Protein AF-A0A9W8GX46-F1 (afdb_monomer_lite)

Sequence (300 aa):
MADSKKPDYIKLVEPYIQRAQETSAVDPVVSYFCKYYAARLAITSSNSTDGDTYLVQLLDQLEAEKRSIVDNESMRDDTTAAAHVTNFALRVFAKADTEDREGRASKVTAKTFMIASQFFQVLASFGEIPSDVAEKIKYAKWRAMEILKAAREGRSPQAPASVSPQASVSPSSDALAWPSPPPPFSGASSVAPVAYPDPRSMSPPPPPNPAPFIPPVSSPVFTPPVSSPAFIPVPAASLPPMVATPPGAPIDPDQMLDPAVTKKAQKLARWAISALEYDDVSNAIDNLREAIQVLLPYKK

Radius of gyration: 30.83 Å; chains: 1; bounding box: 73×68×97 Å

pLDDT: mean 76.46, std 21.94, range [31.27, 98.25]

Foldseek 3Di:
DDPPPPFPCCLVLVLLQVVLVVCCVPPLLLSLLSLVLSLVSCVVRDPDPDDPVVSVVSVVVSVVSCVVCVPPPCNPDLVSVLVVLLVVLVVLLVVLLVCLQVLNQALVSLVSLQSSLSSQVSSCVSPDRDPVSVVSNVCSNVVSVQCVVCVVVVHRRDRDPPDPDDDPDDDDDPPPDDDGDDDDDDDDDDDDDDDDDDDDDDDDDDDDDDDDDDDDDDDDDDDDDDDDPDDDPDPPDDDDDPPDDDPDDDDDPPQDPPVVLVVQLVVLCVQLVVCVVVVNNVSNVVSNVVSCVSCVVVDD

Secondary structure (DSSP, 8-state):
-------TTHHHHHHHHHHHHHHTTT-HHHHHHHHHHHHHHHHHH----S--HHHHHHHHHHHHHHHHHTTSGGGSSHHHHHHHHHHHHHHHHHHHHHHHHTT---HHHHHHHHHHHHHHHHGGGGSSPPHHHHHHHHHHHHHHHHHHHHHHTTPPPPPPP---S----PPPS----PPPPPPP------PPP---------PPPPPPPPPP-PPPPPPPP------PPP--------PPP-----S--PPPGGG---HHHHHHHHHHHHHHHHHHHTT-HHHHHHHHHHHHHHHGGG--

Structure (mmCIF, N/CA/C/O backbone):
data_AF-A0A9W8GX46-F1
#
_entry.id   AF-A0A9W8GX46-F1
#
loop_
_atom_site.group_PDB
_atom_site.id
_atom_site.type_symbol
_atom_site.label_atom_id
_atom_site.label_alt_id
_atom_site.label_comp_id
_atom_site.label_asym_id
_atom_site.label_entity_id
_atom_site.label_seq_id
_atom_site.pdbx_PDB_ins_code
_atom_site.Cartn_x
_atom_site.Cartn_y
_atom_site.Cartn_z
_atom_site.occupancy
_atom_site.B_iso_or_equiv
_atom_site.auth_seq_id
_atom_site.auth_comp_id
_atom_site.auth_asym_id
_atom_site.auth_atom_id
_atom_site.pdbx_PDB_model_num
ATOM 1 N N . MET A 1 1 ? 39.035 -0.566 9.002 1.00 35.16 1 MET A N 1
ATOM 2 C CA . MET A 1 1 ? 37.700 -1.155 8.775 1.00 35.16 1 MET A CA 1
ATOM 3 C C . MET A 1 1 ? 36.713 -0.023 8.955 1.00 35.16 1 MET A C 1
ATOM 5 O O . MET A 1 1 ? 36.613 0.490 10.058 1.00 35.16 1 MET A O 1
ATOM 9 N N . ALA A 1 2 ? 36.161 0.486 7.854 1.00 40.28 2 ALA A N 1
ATOM 10 C CA . ALA A 1 2 ? 35.268 1.635 7.889 1.00 40.28 2 ALA A CA 1
ATOM 11 C C . ALA A 1 2 ? 33.945 1.208 8.530 1.00 40.28 2 ALA A C 1
ATOM 13 O O . ALA A 1 2 ? 33.284 0.294 8.038 1.00 40.28 2 ALA A O 1
ATOM 14 N N . ASP A 1 3 ? 33.602 1.850 9.641 1.00 41.38 3 ASP A N 1
ATOM 15 C CA . ASP A 1 3 ? 32.271 1.821 10.230 1.00 41.38 3 ASP A CA 1
ATOM 16 C C . ASP A 1 3 ? 31.283 2.241 9.130 1.00 41.38 3 ASP A C 1
ATOM 18 O O . ASP A 1 3 ? 31.253 3.404 8.719 1.00 41.38 3 ASP A O 1
ATOM 22 N N . SER A 1 4 ? 30.548 1.279 8.561 1.00 54.34 4 SER A N 1
ATOM 23 C CA . SER A 1 4 ? 29.484 1.553 7.593 1.00 54.34 4 SER A CA 1
ATOM 24 C C . SER A 1 4 ? 28.378 2.297 8.322 1.00 54.34 4 SER A C 1
ATOM 26 O O . SER A 1 4 ? 27.443 1.694 8.855 1.00 54.34 4 SER A O 1
ATOM 28 N N . LYS A 1 5 ? 28.504 3.625 8.376 1.00 57.81 5 LYS A N 1
ATOM 29 C CA . LYS A 1 5 ? 27.438 4.519 8.809 1.00 57.81 5 LYS A CA 1
ATOM 30 C C . LYS A 1 5 ? 26.232 4.210 7.928 1.00 57.81 5 LYS A C 1
ATOM 32 O O . LYS A 1 5 ? 26.240 4.513 6.739 1.00 57.81 5 LYS A O 1
ATOM 37 N N . LYS A 1 6 ? 25.231 3.543 8.508 1.00 63.12 6 LYS A N 1
ATOM 38 C CA . LYS A 1 6 ? 23.978 3.218 7.824 1.00 63.12 6 LYS A CA 1
ATOM 39 C C . LYS A 1 6 ? 23.420 4.504 7.201 1.00 63.12 6 LYS A C 1
ATOM 41 O O . LYS A 1 6 ? 23.260 5.471 7.949 1.00 63.12 6 LYS A O 1
ATOM 46 N N . PRO A 1 7 ? 23.152 4.530 5.885 1.00 72.38 7 PRO A N 1
ATOM 47 C CA . PRO A 1 7 ? 22.608 5.704 5.222 1.00 72.38 7 PRO A CA 1
ATOM 48 C C . PRO A 1 7 ? 21.365 6.250 5.933 1.00 72.38 7 PRO A C 1
ATOM 50 O O . PRO A 1 7 ? 20.482 5.489 6.336 1.00 72.38 7 PRO A O 1
ATOM 53 N N . ASP A 1 8 ? 21.275 7.574 6.070 1.00 77.06 8 ASP A N 1
ATOM 54 C CA . ASP A 1 8 ? 20.208 8.230 6.840 1.00 77.06 8 ASP A CA 1
ATOM 55 C C . ASP A 1 8 ? 18.804 7.965 6.250 1.00 77.06 8 ASP A C 1
ATOM 57 O O . ASP A 1 8 ? 17.814 7.934 6.987 1.00 77.06 8 ASP A O 1
ATOM 61 N N . TYR A 1 9 ? 18.711 7.674 4.944 1.00 84.50 9 TYR A N 1
ATOM 62 C CA . TYR A 1 9 ? 17.456 7.330 4.267 1.00 84.50 9 TYR A CA 1
ATOM 63 C C . TYR A 1 9 ? 16.919 5.934 4.630 1.00 84.50 9 TYR A C 1
ATOM 65 O O . TYR A 1 9 ? 15.760 5.644 4.334 1.00 84.50 9 TYR A O 1
ATOM 73 N N . ILE A 1 10 ? 17.706 5.058 5.274 1.00 86.12 10 ILE A N 1
ATOM 74 C CA . ILE A 1 10 ? 17.270 3.683 5.583 1.00 86.12 10 ILE A CA 1
ATOM 75 C C . ILE A 1 10 ? 15.972 3.689 6.395 1.00 86.12 10 ILE A C 1
ATOM 77 O O . ILE A 1 10 ? 15.047 2.945 6.083 1.00 86.12 10 ILE A O 1
ATOM 81 N N . LYS A 1 11 ? 15.852 4.594 7.372 1.00 88.31 11 LYS A N 1
ATOM 82 C CA . LYS A 1 11 ? 14.641 4.724 8.201 1.00 88.31 11 LYS A CA 1
ATOM 83 C C . LYS A 1 11 ? 13.404 5.140 7.397 1.00 88.31 11 LYS A C 1
ATOM 85 O O . LYS A 1 11 ? 12.287 4.828 7.797 1.00 88.31 11 LYS A O 1
ATOM 90 N N . LEU A 1 12 ? 13.596 5.858 6.287 1.00 90.19 12 LEU A N 1
ATOM 91 C CA . LEU A 1 12 ? 12.513 6.294 5.404 1.00 90.19 12 LEU A CA 1
ATOM 92 C C . LEU A 1 12 ? 11.976 5.130 4.562 1.00 90.19 12 LEU A C 1
ATOM 94 O O . LEU A 1 12 ? 10.775 5.056 4.305 1.00 90.19 12 LEU A O 1
ATOM 98 N N . VAL A 1 13 ? 12.861 4.227 4.137 1.00 92.38 13 VAL A N 1
ATOM 99 C CA . VAL A 1 13 ? 12.524 3.136 3.212 1.00 92.38 13 VAL A CA 1
ATOM 100 C C . VAL A 1 13 ? 12.160 1.831 3.919 1.00 92.38 13 VAL A C 1
ATOM 102 O O . VAL A 1 13 ? 11.406 1.029 3.371 1.00 92.38 13 VAL A O 1
ATOM 105 N N . GLU A 1 14 ? 12.631 1.640 5.154 1.00 92.44 14 GLU A N 1
ATOM 106 C CA . GLU A 1 14 ? 12.414 0.445 5.977 1.00 92.44 14 GLU A CA 1
ATOM 107 C C . GLU A 1 14 ? 10.944 -0.011 6.059 1.00 92.44 14 GLU A C 1
ATOM 109 O O . GLU A 1 14 ? 10.705 -1.207 5.863 1.00 92.44 14 GLU A O 1
ATOM 114 N N . PRO A 1 15 ? 9.936 0.874 6.235 1.00 94.50 15 PRO A N 1
ATOM 115 C CA . PRO A 1 15 ? 8.538 0.445 6.250 1.00 94.50 15 PRO A CA 1
ATOM 116 C C . PRO A 1 15 ? 8.125 -0.281 4.963 1.00 94.50 15 PRO A C 1
ATOM 118 O O . PRO A 1 15 ? 7.473 -1.324 5.029 1.00 94.50 15 PRO A O 1
ATOM 121 N N . TYR A 1 16 ? 8.556 0.221 3.802 1.00 96.62 16 TYR A N 1
ATOM 122 C CA . TYR A 1 16 ? 8.229 -0.337 2.486 1.00 96.62 16 TYR A CA 1
ATOM 123 C C . TYR A 1 16 ? 9.015 -1.614 2.187 1.00 96.62 16 TYR A C 1
ATOM 125 O O . TYR A 1 16 ? 8.459 -2.554 1.622 1.00 96.62 16 TYR A O 1
ATOM 133 N N . ILE A 1 17 ? 10.274 -1.695 2.629 1.00 96.31 17 ILE A N 1
ATOM 134 C CA . ILE A 1 17 ? 11.060 -2.934 2.551 1.00 96.31 17 ILE A CA 1
ATOM 135 C C . ILE A 1 17 ? 10.401 -4.036 3.386 1.00 96.31 17 ILE A C 1
ATOM 137 O O . ILE A 1 17 ? 10.261 -5.166 2.916 1.00 96.31 17 ILE A O 1
ATOM 141 N N . GLN A 1 18 ? 9.918 -3.704 4.585 1.00 95.88 18 GLN A N 1
ATOM 142 C CA . GLN A 1 18 ? 9.166 -4.648 5.406 1.00 95.88 18 GLN A CA 1
ATOM 143 C C . GLN A 1 18 ? 7.861 -5.081 4.715 1.00 95.88 18 GLN A C 1
ATOM 145 O O . GLN A 1 18 ? 7.546 -6.271 4.699 1.00 95.88 18 GLN A O 1
ATOM 150 N N . ARG A 1 19 ? 7.113 -4.149 4.098 1.00 96.81 19 ARG A N 1
ATOM 151 C CA . ARG A 1 19 ? 5.901 -4.497 3.328 1.00 96.81 19 ARG A CA 1
ATOM 152 C C . ARG A 1 19 ? 6.214 -5.456 2.177 1.00 96.81 19 ARG A C 1
ATOM 154 O O . ARG A 1 19 ? 5.452 -6.395 1.949 1.00 96.81 19 ARG A O 1
ATOM 161 N N . ALA A 1 20 ? 7.328 -5.247 1.478 1.00 96.81 20 ALA A N 1
ATOM 162 C CA . ALA A 1 20 ? 7.748 -6.126 0.395 1.00 96.81 20 ALA A CA 1
ATOM 163 C C . ALA A 1 20 ? 8.017 -7.552 0.891 1.00 96.81 20 ALA A C 1
ATOM 165 O O . ALA A 1 20 ? 7.499 -8.515 0.335 1.00 96.81 20 ALA A O 1
ATOM 166 N N . GLN A 1 21 ? 8.758 -7.697 1.992 1.00 96.19 21 GLN A N 1
ATOM 167 C CA . GLN A 1 21 ? 9.043 -9.010 2.581 1.00 96.19 21 GLN A CA 1
ATOM 168 C C . GLN A 1 21 ? 7.758 -9.753 2.969 1.00 96.19 21 GLN A C 1
ATOM 170 O O . GLN A 1 21 ? 7.605 -10.925 2.632 1.00 96.19 21 GLN A O 1
ATOM 175 N N . GLU A 1 22 ? 6.811 -9.061 3.605 1.00 94.75 22 GLU A N 1
ATOM 176 C CA . GLU A 1 22 ? 5.528 -9.642 4.022 1.00 94.75 22 GLU A CA 1
ATOM 177 C C . GLU A 1 22 ? 4.624 -10.045 2.845 1.00 94.75 22 GLU A C 1
ATOM 179 O O . GLU A 1 22 ? 3.798 -10.945 2.987 1.00 94.75 22 GLU A O 1
ATOM 184 N N . THR A 1 23 ? 4.772 -9.398 1.686 1.00 95.12 23 THR A N 1
ATOM 185 C CA . THR A 1 23 ? 3.955 -9.669 0.491 1.00 95.12 23 THR A CA 1
ATOM 186 C C . THR A 1 23 ? 4.634 -10.586 -0.518 1.00 95.12 23 THR A C 1
ATOM 188 O O . THR A 1 23 ? 3.935 -11.182 -1.325 1.00 95.12 23 THR A O 1
ATOM 191 N N . SER A 1 24 ? 5.950 -10.796 -0.431 1.00 94.00 24 SER A N 1
ATOM 192 C CA . SER A 1 24 ? 6.742 -11.575 -1.398 1.00 94.00 24 SER A CA 1
ATOM 193 C C . SER A 1 24 ? 6.194 -12.972 -1.716 1.00 94.00 24 SER A C 1
ATOM 195 O O . SER A 1 24 ? 6.237 -13.397 -2.867 1.00 94.00 24 SER A O 1
ATOM 197 N N . ALA A 1 25 ? 5.637 -13.670 -0.722 1.00 92.81 25 ALA A N 1
ATOM 198 C CA . ALA A 1 25 ? 5.068 -15.006 -0.897 1.00 92.81 25 ALA A CA 1
ATOM 199 C C . ALA A 1 25 ? 3.615 -15.007 -1.406 1.00 92.81 25 ALA A C 1
ATOM 201 O O . ALA A 1 25 ? 3.169 -15.999 -1.975 1.00 92.81 25 ALA A O 1
ATOM 202 N N . VAL A 1 26 ? 2.862 -13.929 -1.164 1.00 93.88 26 VAL A N 1
ATOM 203 C CA . VAL A 1 26 ? 1.414 -13.862 -1.444 1.00 93.88 26 VAL A CA 1
ATOM 204 C C . VAL A 1 26 ? 1.127 -13.088 -2.730 1.00 93.88 26 VAL A C 1
ATOM 206 O O . VAL A 1 26 ? 0.211 -13.435 -3.467 1.00 93.88 26 VAL A O 1
ATOM 209 N N . ASP A 1 27 ? 1.899 -12.036 -2.990 1.00 95.19 27 ASP A N 1
ATOM 210 C CA . ASP A 1 27 ? 1.771 -11.159 -4.148 1.00 95.19 27 ASP A CA 1
ATOM 211 C C . ASP A 1 27 ? 3.155 -10.594 -4.546 1.00 95.19 27 ASP A C 1
ATOM 213 O O . ASP A 1 27 ? 3.564 -9.521 -4.081 1.00 95.19 27 ASP A O 1
ATOM 217 N N . PRO A 1 28 ? 3.903 -11.320 -5.401 1.00 95.69 28 PRO A N 1
ATOM 218 C CA . PRO A 1 28 ? 5.228 -10.905 -5.863 1.00 95.69 28 PRO A CA 1
ATOM 219 C C . PRO A 1 28 ? 5.235 -9.554 -6.593 1.00 95.69 28 PRO A C 1
ATOM 221 O O . PRO A 1 28 ? 6.224 -8.827 -6.528 1.00 95.69 28 PRO A O 1
ATOM 224 N N . VAL A 1 29 ? 4.128 -9.188 -7.250 1.00 96.19 29 VAL A N 1
ATOM 225 C CA . VAL A 1 29 ? 3.991 -7.910 -7.965 1.00 96.19 29 VAL A CA 1
ATOM 226 C C . VAL A 1 29 ? 3.935 -6.755 -6.968 1.00 96.19 29 VAL A C 1
ATOM 228 O O . VAL A 1 29 ? 4.674 -5.779 -7.096 1.00 96.19 29 VAL A O 1
ATOM 231 N N . VAL A 1 30 ? 3.117 -6.878 -5.921 1.00 97.06 30 VAL A N 1
ATOM 232 C CA . VAL A 1 30 ? 3.059 -5.869 -4.850 1.00 97.06 30 VAL A CA 1
ATOM 233 C C . VAL A 1 30 ? 4.390 -5.780 -4.100 1.00 97.06 30 VAL A C 1
ATOM 235 O O . VAL A 1 30 ? 4.839 -4.670 -3.802 1.00 97.06 30 VAL A O 1
ATOM 238 N N . SER A 1 31 ? 5.052 -6.916 -3.850 1.00 97.19 31 SER A N 1
ATOM 239 C CA . SER A 1 31 ? 6.397 -6.945 -3.258 1.00 97.19 31 SER A CA 1
ATOM 240 C C . SER A 1 31 ? 7.394 -6.131 -4.080 1.00 97.19 31 SER A C 1
ATOM 242 O O . SER A 1 31 ? 8.066 -5.245 -3.539 1.00 97.19 31 SER A O 1
ATOM 244 N N . TYR A 1 32 ? 7.431 -6.372 -5.392 1.00 97.75 32 TYR A N 1
ATOM 245 C CA . TYR A 1 32 ? 8.287 -5.644 -6.320 1.00 97.75 32 TYR A CA 1
ATOM 246 C C . TYR A 1 32 ? 8.035 -4.133 -6.262 1.00 97.75 32 TYR A C 1
ATOM 248 O O . TYR A 1 32 ? 8.975 -3.360 -6.073 1.00 97.75 32 TYR A O 1
ATOM 256 N N . PHE A 1 33 ? 6.775 -3.688 -6.339 1.00 97.81 33 PHE A N 1
ATOM 257 C CA . PHE A 1 33 ? 6.467 -2.254 -6.309 1.00 97.81 33 PHE A CA 1
ATOM 258 C C . PHE A 1 33 ? 6.762 -1.594 -4.957 1.00 97.81 33 PHE A C 1
ATOM 260 O O . PHE A 1 33 ? 7.179 -0.435 -4.924 1.00 97.81 33 PHE A O 1
ATOM 267 N N . CYS A 1 34 ? 6.641 -2.323 -3.844 1.00 97.75 34 CYS A N 1
ATOM 268 C CA . CYS A 1 34 ? 7.080 -1.828 -2.537 1.00 97.75 34 CYS A CA 1
ATOM 269 C C . CYS A 1 34 ? 8.597 -1.578 -2.510 1.00 97.75 34 CYS A C 1
ATOM 271 O O . CYS A 1 34 ? 9.034 -0.514 -2.062 1.00 97.75 34 CYS A O 1
ATOM 273 N N . LYS A 1 35 ? 9.402 -2.517 -3.033 1.00 96.50 35 LYS A N 1
ATOM 274 C CA . LYS A 1 35 ? 10.860 -2.335 -3.169 1.00 96.50 35 LYS A CA 1
ATOM 275 C C . LYS A 1 35 ? 11.209 -1.229 -4.161 1.00 96.50 35 LYS A C 1
ATOM 277 O O . LYS A 1 35 ? 12.131 -0.459 -3.913 1.00 96.50 35 LYS A O 1
ATOM 282 N N . TYR A 1 36 ? 10.464 -1.117 -5.256 1.00 96.56 36 TYR A N 1
ATOM 283 C CA . TYR A 1 36 ? 10.686 -0.102 -6.281 1.00 96.56 36 TYR A CA 1
ATOM 284 C C . TYR A 1 36 ? 10.451 1.304 -5.724 1.00 96.56 36 TYR A C 1
ATOM 286 O O . TYR A 1 36 ? 11.287 2.194 -5.892 1.00 96.56 36 TYR A O 1
ATOM 294 N N . TYR A 1 37 ? 9.359 1.490 -4.979 1.00 96.81 37 TYR A N 1
ATOM 295 C CA . TYR A 1 37 ? 9.080 2.747 -4.294 1.00 96.81 37 TYR A CA 1
ATOM 296 C C . TYR A 1 37 ? 10.149 3.077 -3.243 1.00 96.81 37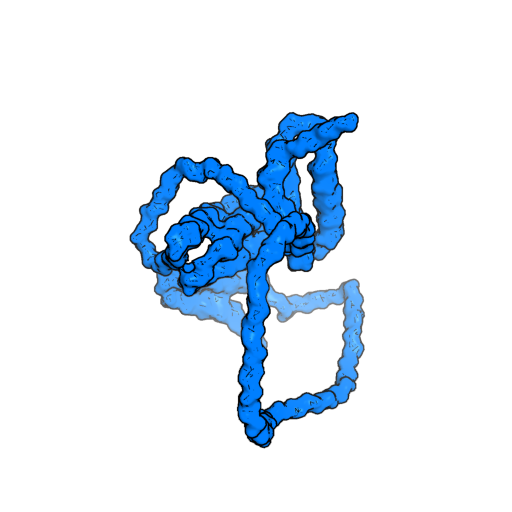 TYR A C 1
ATOM 298 O O . TYR A 1 37 ? 10.636 4.207 -3.186 1.00 96.81 37 TYR A O 1
ATOM 306 N N . ALA A 1 38 ? 10.577 2.079 -2.463 1.00 94.81 38 ALA A N 1
ATOM 307 C CA . ALA A 1 38 ? 11.675 2.211 -1.509 1.00 94.81 38 ALA A CA 1
ATOM 308 C C . ALA A 1 38 ? 12.979 2.665 -2.189 1.00 94.81 38 ALA A C 1
ATOM 310 O O . ALA A 1 38 ? 13.610 3.615 -1.730 1.00 94.81 38 ALA A O 1
ATOM 311 N N . ALA A 1 39 ? 13.355 2.046 -3.310 1.00 93.69 39 ALA A N 1
ATOM 312 C CA . ALA A 1 39 ? 14.545 2.417 -4.072 1.00 93.69 39 ALA A CA 1
ATOM 313 C C . ALA A 1 39 ? 14.449 3.849 -4.619 1.00 93.69 39 ALA A C 1
ATOM 315 O O . ALA A 1 39 ? 15.409 4.609 -4.511 1.00 93.69 39 ALA A O 1
ATOM 316 N N . ARG A 1 40 ? 13.283 4.265 -5.133 1.00 92.81 40 ARG A N 1
ATOM 317 C CA . ARG A 1 40 ? 13.063 5.655 -5.571 1.00 92.81 40 ARG A CA 1
ATOM 318 C C . ARG A 1 40 ? 13.249 6.652 -4.431 1.00 92.81 40 ARG A C 1
ATOM 320 O O . ARG A 1 40 ? 13.960 7.639 -4.606 1.00 92.81 40 ARG A O 1
ATOM 327 N N . LEU A 1 41 ? 12.657 6.380 -3.266 1.00 91.88 41 LEU A N 1
ATOM 328 C CA . LEU A 1 41 ? 12.833 7.211 -2.073 1.00 91.88 41 LEU A CA 1
ATOM 329 C C . LEU A 1 41 ? 14.300 7.270 -1.630 1.00 91.88 41 LEU A C 1
ATOM 331 O O . LEU A 1 41 ? 14.783 8.356 -1.312 1.00 91.88 41 LEU A O 1
ATOM 335 N N . ALA A 1 42 ? 15.009 6.136 -1.643 1.00 90.12 42 ALA A N 1
ATOM 336 C CA . ALA A 1 42 ? 16.436 6.070 -1.331 1.00 90.12 42 ALA A CA 1
ATOM 337 C C . ALA A 1 42 ? 17.265 6.925 -2.297 1.00 90.12 42 ALA A C 1
ATOM 339 O O . ALA A 1 42 ? 18.074 7.725 -1.844 1.00 90.12 42 ALA A O 1
ATOM 340 N N . ILE A 1 43 ? 17.019 6.825 -3.607 1.00 89.19 43 ILE A N 1
ATOM 341 C CA . ILE A 1 43 ? 17.724 7.613 -4.630 1.00 89.19 43 ILE A CA 1
ATOM 342 C C . ILE A 1 43 ? 17.469 9.111 -4.438 1.00 89.19 43 ILE A C 1
ATOM 344 O O . ILE A 1 43 ? 18.408 9.897 -4.473 1.00 89.19 43 ILE A O 1
ATOM 348 N N . THR A 1 44 ? 16.217 9.519 -4.202 1.00 89.12 44 THR A N 1
ATOM 349 C CA . THR A 1 44 ? 15.877 10.940 -3.988 1.00 89.12 44 THR A CA 1
ATOM 350 C C . THR A 1 44 ? 16.431 11.491 -2.671 1.00 89.12 44 THR A C 1
ATOM 352 O O . THR A 1 44 ? 16.706 12.683 -2.576 1.00 89.12 44 THR A O 1
ATOM 355 N N . SER A 1 45 ? 16.589 10.641 -1.655 1.00 85.88 45 SER A N 1
ATOM 356 C CA . SER A 1 45 ? 17.036 11.048 -0.314 1.00 85.88 45 SER A CA 1
ATOM 357 C C . SER A 1 45 ? 18.534 10.829 -0.076 1.00 85.88 45 SER A C 1
ATOM 359 O O . SER A 1 45 ? 19.056 11.243 0.960 1.00 85.88 45 SER A O 1
ATOM 361 N N . SER A 1 46 ? 19.228 10.146 -0.989 1.00 79.19 46 SER A N 1
ATOM 362 C CA . SER A 1 46 ? 20.666 9.914 -0.902 1.00 79.19 46 SER A CA 1
ATOM 363 C C . SER A 1 46 ? 21.416 11.187 -1.281 1.00 79.19 46 SER A C 1
ATOM 365 O O . SER A 1 46 ? 21.334 11.663 -2.409 1.00 79.19 46 SER A O 1
ATOM 367 N N . ASN A 1 47 ? 22.190 11.717 -0.335 1.00 66.44 47 ASN A N 1
ATOM 368 C CA . ASN A 1 47 ? 23.120 12.825 -0.570 1.00 66.44 47 ASN A CA 1
ATOM 369 C C . ASN A 1 47 ? 24.536 12.330 -0.930 1.00 66.44 47 ASN A C 1
ATOM 371 O O . ASN A 1 47 ? 25.464 13.134 -1.011 1.00 66.44 47 ASN A O 1
ATOM 375 N N . SER A 1 48 ? 24.731 11.016 -1.084 1.00 59.78 48 SER A N 1
ATOM 376 C CA . SER A 1 48 ? 26.048 10.403 -1.262 1.00 59.78 48 SER A CA 1
ATOM 377 C C . SER A 1 48 ? 26.308 10.059 -2.726 1.00 59.78 48 SER A C 1
ATOM 379 O O . SER A 1 48 ? 25.546 9.328 -3.351 1.00 59.78 48 SER A O 1
ATOM 381 N N . THR A 1 49 ? 27.428 10.558 -3.249 1.00 54.00 49 THR A N 1
ATOM 382 C CA . THR A 1 49 ? 27.975 10.226 -4.575 1.00 54.00 49 THR A CA 1
ATOM 383 C C . THR A 1 49 ? 28.730 8.893 -4.608 1.00 54.00 49 THR A C 1
ATOM 385 O O . THR A 1 49 ? 29.153 8.473 -5.680 1.00 54.00 49 THR A O 1
ATOM 388 N N . ASP A 1 50 ? 28.904 8.228 -3.461 1.00 53.44 50 ASP A N 1
ATOM 389 C CA . ASP A 1 50 ? 29.702 7.007 -3.323 1.00 53.44 50 ASP A CA 1
ATOM 390 C C . ASP A 1 50 ? 28.841 5.759 -3.116 1.00 53.44 50 ASP A C 1
ATOM 392 O O . ASP A 1 50 ? 28.013 5.713 -2.208 1.00 53.44 50 ASP A O 1
ATOM 396 N N . GLY A 1 51 ? 29.120 4.754 -3.955 1.00 59.47 51 GLY A N 1
ATOM 397 C CA . GLY A 1 51 ? 28.782 3.326 -3.883 1.00 59.47 51 GLY A CA 1
ATOM 398 C C . GLY A 1 51 ? 27.992 2.839 -2.672 1.00 59.47 51 GLY A C 1
ATOM 399 O O . GLY A 1 51 ? 28.504 2.063 -1.861 1.00 59.47 51 GLY A O 1
ATOM 400 N N . ASP A 1 52 ? 26.726 3.234 -2.587 1.00 78.88 52 ASP A N 1
ATOM 401 C CA . ASP A 1 52 ? 25.829 2.757 -1.552 1.00 78.88 52 ASP A CA 1
ATOM 402 C C . ASP A 1 52 ? 25.514 1.280 -1.793 1.00 78.88 52 ASP A C 1
ATOM 404 O O . ASP A 1 52 ? 24.639 0.912 -2.577 1.00 78.88 52 ASP A O 1
ATOM 408 N N . THR A 1 53 ? 26.279 0.423 -1.120 1.00 84.69 53 THR A N 1
ATOM 409 C CA . THR A 1 53 ? 26.209 -1.030 -1.287 1.00 84.69 53 THR A CA 1
ATOM 410 C C . THR A 1 53 ? 24.805 -1.558 -0.999 1.00 84.69 53 THR A C 1
ATOM 412 O O . THR A 1 53 ? 24.378 -2.519 -1.634 1.00 84.69 53 THR A O 1
ATOM 415 N N . TYR A 1 54 ? 24.061 -0.921 -0.088 1.00 86.19 54 TYR A N 1
ATOM 416 C CA . TYR A 1 54 ? 22.685 -1.310 0.198 1.00 86.19 54 TYR A CA 1
ATOM 417 C C . TYR A 1 54 ? 21.762 -0.986 -0.978 1.00 86.19 54 TYR A C 1
ATOM 419 O O . TYR A 1 54 ? 20.988 -1.845 -1.402 1.00 86.19 54 TYR A O 1
ATOM 427 N N . LEU A 1 55 ? 21.866 0.223 -1.536 1.00 87.88 55 LEU A N 1
ATOM 428 C CA . LEU A 1 55 ? 21.070 0.613 -2.698 1.00 87.88 55 LEU A CA 1
ATOM 429 C C . LEU A 1 55 ? 21.411 -0.236 -3.928 1.00 87.88 55 LEU A C 1
ATOM 431 O O . LEU A 1 55 ? 20.498 -0.679 -4.617 1.00 87.88 55 LEU A O 1
ATOM 435 N N . VAL A 1 56 ? 22.696 -0.512 -4.174 1.00 89.69 56 VAL A N 1
ATOM 436 C CA . VAL A 1 56 ? 23.132 -1.402 -5.264 1.00 89.69 56 VAL A CA 1
ATOM 437 C C . VAL A 1 56 ? 22.503 -2.788 -5.104 1.00 89.69 56 VAL A C 1
ATOM 439 O O . VAL A 1 56 ? 21.835 -3.260 -6.018 1.00 89.69 56 VAL A O 1
ATOM 442 N N . GLN A 1 57 ? 22.594 -3.393 -3.916 1.00 91.19 57 GLN A N 1
ATOM 443 C CA . GLN A 1 57 ? 21.961 -4.690 -3.646 1.00 91.19 57 GLN A CA 1
ATOM 444 C C . GLN A 1 57 ? 20.432 -4.656 -3.792 1.00 91.19 57 GLN A C 1
ATOM 446 O O . GLN A 1 57 ? 19.832 -5.644 -4.219 1.00 91.19 57 GLN A O 1
ATOM 451 N N . LEU A 1 58 ? 19.782 -3.550 -3.417 1.00 91.69 58 LEU A N 1
ATOM 452 C CA . LEU A 1 58 ? 18.338 -3.379 -3.583 1.00 91.69 58 LEU A CA 1
ATOM 453 C C . LEU A 1 58 ? 17.948 -3.300 -5.067 1.00 91.69 58 LEU A C 1
ATOM 455 O O . LEU A 1 58 ? 16.937 -3.882 -5.460 1.00 91.69 58 LEU A O 1
ATOM 459 N N . LEU A 1 59 ? 18.745 -2.610 -5.886 1.00 93.06 59 LEU A N 1
ATOM 460 C CA . LEU A 1 59 ? 18.544 -2.528 -7.333 1.00 93.06 59 LEU A CA 1
ATOM 461 C C . LEU A 1 59 ? 18.781 -3.887 -8.010 1.00 93.06 59 LEU A C 1
ATOM 463 O O . LEU A 1 59 ? 17.934 -4.309 -8.794 1.00 93.06 59 LEU A O 1
ATOM 467 N N . ASP A 1 60 ? 19.829 -4.622 -7.630 1.00 94.81 60 ASP A N 1
ATOM 468 C CA . ASP A 1 60 ? 20.083 -5.981 -8.135 1.00 94.81 60 ASP A CA 1
ATOM 469 C C . ASP A 1 60 ? 18.909 -6.931 -7.825 1.00 94.81 60 ASP A C 1
ATOM 471 O O . ASP A 1 60 ? 18.464 -7.705 -8.679 1.00 94.81 60 ASP A O 1
ATOM 475 N N . GLN A 1 61 ? 18.351 -6.848 -6.609 1.00 94.00 61 GLN A N 1
ATOM 476 C CA . GLN A 1 61 ? 17.151 -7.606 -6.231 1.00 94.00 61 GLN A CA 1
ATOM 477 C C . GLN A 1 61 ? 15.938 -7.221 -7.078 1.00 94.00 61 GLN A C 1
ATOM 479 O O . GLN A 1 61 ? 15.194 -8.100 -7.510 1.00 94.00 61 GLN A O 1
ATOM 484 N N . LEU A 1 62 ? 15.734 -5.925 -7.329 1.00 95.00 62 LEU A N 1
ATOM 485 C CA . LEU A 1 62 ? 14.641 -5.441 -8.170 1.00 95.00 62 LEU A CA 1
ATOM 486 C C . LEU A 1 62 ? 14.759 -5.948 -9.605 1.00 95.00 62 LEU A C 1
ATOM 488 O O . LEU A 1 62 ? 13.749 -6.325 -10.198 1.00 95.00 62 LEU A O 1
ATOM 492 N N . GLU A 1 63 ? 15.964 -5.983 -10.169 1.00 94.94 63 GLU A N 1
ATOM 493 C CA . GLU A 1 63 ? 16.187 -6.537 -11.503 1.00 94.94 63 GLU A CA 1
ATOM 494 C C . GLU A 1 63 ? 15.881 -8.037 -11.557 1.00 94.94 63 GLU A C 1
ATOM 496 O O . GLU A 1 63 ? 15.220 -8.497 -12.494 1.00 94.94 63 GLU A O 1
ATOM 501 N N . ALA A 1 64 ? 16.319 -8.796 -10.549 1.00 95.06 64 ALA A N 1
ATOM 502 C CA . ALA A 1 64 ? 16.046 -10.227 -10.449 1.00 95.06 64 ALA A CA 1
ATOM 503 C C . ALA A 1 64 ? 14.545 -10.520 -10.281 1.00 95.06 64 ALA A C 1
ATOM 505 O O . ALA A 1 64 ? 14.001 -11.367 -10.992 1.00 95.06 64 ALA A O 1
ATOM 506 N N . GLU A 1 65 ? 13.861 -9.792 -9.395 1.00 93.94 65 GLU A N 1
ATOM 507 C CA . GLU A 1 65 ? 12.414 -9.921 -9.190 1.00 93.94 65 GLU A CA 1
ATOM 508 C C . GLU A 1 65 ? 11.631 -9.507 -10.430 1.00 93.94 65 GLU A C 1
ATOM 510 O O . GLU A 1 65 ? 10.721 -10.221 -10.836 1.00 93.94 65 GLU A O 1
ATOM 515 N N . LYS A 1 66 ? 12.013 -8.415 -11.102 1.00 94.50 66 LYS A N 1
ATOM 516 C CA . LYS A 1 66 ? 11.343 -8.000 -12.340 1.00 94.50 66 LYS A CA 1
ATOM 517 C C . LYS A 1 66 ? 11.390 -9.106 -13.391 1.00 94.50 66 LYS A C 1
ATOM 519 O O . LYS A 1 66 ? 10.382 -9.350 -14.043 1.00 94.50 66 LYS A O 1
ATOM 524 N N . ARG A 1 67 ? 12.529 -9.793 -13.539 1.00 94.50 67 ARG A N 1
ATOM 525 C CA . ARG A 1 67 ? 12.657 -10.926 -14.472 1.00 94.50 67 ARG A CA 1
ATOM 526 C C . ARG A 1 67 ? 11.760 -12.103 -14.097 1.00 94.50 67 ARG A C 1
ATOM 528 O O . ARG A 1 67 ? 11.305 -12.789 -15.001 1.00 94.50 67 ARG A O 1
ATOM 535 N N . SER A 1 68 ? 11.505 -12.343 -12.810 1.00 93.69 68 SER A N 1
ATOM 536 C CA . SER A 1 68 ? 10.647 -13.455 -12.382 1.00 93.69 68 SER A CA 1
ATOM 537 C C . SER A 1 68 ? 9.151 -13.154 -12.497 1.00 93.69 68 SER A C 1
ATOM 539 O O . SER A 1 68 ? 8.363 -14.090 -12.605 1.00 93.69 68 SER A O 1
ATOM 541 N N . ILE A 1 69 ? 8.754 -11.876 -12.497 1.00 94.00 69 ILE A N 1
ATOM 542 C CA . ILE A 1 69 ? 7.341 -11.465 -12.560 1.00 94.00 69 ILE A CA 1
ATOM 543 C C . ILE A 1 69 ? 6.926 -10.841 -13.898 1.00 94.00 69 ILE A C 1
ATOM 545 O O . ILE A 1 69 ? 5.762 -10.481 -14.041 1.00 94.00 69 ILE A O 1
ATOM 549 N N . VAL A 1 70 ? 7.838 -10.685 -14.864 1.00 92.12 70 VAL A N 1
ATOM 550 C CA . VAL A 1 70 ? 7.569 -9.969 -16.129 1.00 92.12 70 VAL A CA 1
ATOM 551 C C . VAL A 1 70 ? 6.411 -10.570 -16.933 1.00 92.12 70 VAL A C 1
ATOM 553 O O . VAL A 1 70 ? 5.674 -9.827 -17.573 1.00 92.12 70 VAL A O 1
ATOM 556 N N . ASP A 1 71 ? 6.212 -11.886 -16.846 1.00 92.00 71 ASP A N 1
ATOM 557 C CA . ASP A 1 71 ? 5.136 -12.602 -17.544 1.00 92.00 71 ASP A CA 1
ATOM 558 C C . ASP A 1 71 ? 3.778 -12.519 -16.818 1.00 92.00 71 ASP A C 1
ATOM 560 O O . ASP A 1 71 ? 2.772 -13.035 -17.307 1.00 92.00 71 ASP A O 1
ATOM 564 N N . ASN A 1 72 ? 3.719 -11.888 -15.640 1.00 91.62 72 ASN A N 1
ATOM 565 C CA . ASN A 1 72 ? 2.473 -11.692 -14.906 1.00 91.62 72 ASN A CA 1
ATOM 566 C C . ASN A 1 72 ? 1.589 -10.653 -15.619 1.00 91.62 72 ASN A C 1
ATOM 568 O O . ASN A 1 72 ? 2.063 -9.581 -15.990 1.00 91.62 72 ASN A O 1
ATOM 572 N N . GLU A 1 73 ? 0.288 -10.929 -15.751 1.00 89.69 73 GLU A N 1
ATOM 573 C CA . GLU A 1 73 ? -0.676 -10.020 -16.392 1.00 89.69 73 GLU A CA 1
ATOM 574 C C . GLU A 1 73 ? -0.652 -8.614 -15.772 1.00 89.69 73 GLU A C 1
ATOM 576 O O . GLU A 1 73 ? -0.701 -7.613 -16.490 1.00 89.69 73 GLU A O 1
ATOM 581 N N . SER A 1 74 ? -0.461 -8.530 -14.452 1.00 90.25 74 SER A N 1
ATOM 582 C CA . SER A 1 74 ? -0.378 -7.266 -13.722 1.00 90.25 74 SER A CA 1
ATOM 583 C C . SER A 1 74 ? 0.862 -6.428 -14.061 1.00 90.25 74 SER A C 1
ATOM 585 O O . SER A 1 74 ? 0.918 -5.270 -13.668 1.00 90.25 74 SER A O 1
ATOM 587 N N . MET A 1 75 ? 1.849 -6.973 -14.782 1.00 91.19 75 MET A N 1
ATOM 588 C CA . MET A 1 75 ? 3.079 -6.281 -15.202 1.00 91.19 75 MET A CA 1
ATOM 589 C C . MET A 1 75 ? 3.046 -5.809 -16.667 1.00 91.19 75 MET A C 1
ATOM 591 O O . MET A 1 75 ? 4.040 -5.267 -17.152 1.00 91.19 75 MET A O 1
ATOM 595 N N . ARG A 1 76 ? 1.922 -5.991 -17.379 1.00 89.56 76 ARG A N 1
ATOM 596 C CA . ARG A 1 76 ? 1.777 -5.656 -18.809 1.00 89.56 76 ARG A CA 1
ATOM 597 C C . ARG A 1 76 ? 1.983 -4.169 -19.114 1.00 89.56 76 ARG A C 1
ATOM 599 O O . ARG A 1 76 ? 2.601 -3.828 -20.120 1.00 89.56 76 ARG A O 1
ATOM 606 N N . ASP A 1 77 ? 1.431 -3.303 -18.274 1.00 92.50 77 ASP A N 1
ATOM 607 C CA . ASP A 1 77 ? 1.546 -1.852 -18.373 1.00 92.50 77 ASP A CA 1
ATOM 608 C C . ASP A 1 77 ? 1.350 -1.200 -16.996 1.00 92.50 77 ASP A C 1
ATOM 610 O O . ASP A 1 77 ? 0.804 -1.808 -16.070 1.00 92.50 77 ASP A O 1
ATOM 614 N N . ASP A 1 78 ? 1.777 0.057 -16.874 1.00 92.12 78 ASP A N 1
ATOM 615 C CA . ASP A 1 78 ? 1.717 0.815 -15.621 1.00 92.12 78 ASP A CA 1
ATOM 616 C C . ASP A 1 78 ? 0.281 0.998 -15.104 1.00 92.12 78 ASP A C 1
ATOM 618 O O . ASP A 1 78 ? 0.076 1.077 -13.895 1.00 92.12 78 ASP A O 1
ATOM 622 N N . THR A 1 79 ? -0.728 1.026 -15.984 1.00 93.88 79 THR A N 1
ATOM 623 C CA . THR A 1 79 ? -2.136 1.192 -15.578 1.00 93.88 79 THR A CA 1
ATOM 624 C C . THR A 1 79 ? -2.656 -0.079 -14.913 1.00 93.88 79 THR A C 1
ATOM 626 O O . THR A 1 79 ? -3.292 -0.021 -13.859 1.00 93.88 79 THR A O 1
ATOM 629 N N . THR A 1 80 ? -2.351 -1.234 -15.499 1.00 95.19 80 THR A N 1
ATOM 630 C CA . THR A 1 80 ? -2.711 -2.551 -14.969 1.00 95.19 80 THR A CA 1
ATOM 631 C C . THR A 1 80 ? -1.971 -2.821 -13.657 1.00 95.19 80 THR A C 1
ATOM 633 O O . THR A 1 80 ? -2.590 -3.236 -12.673 1.00 95.19 80 THR A O 1
ATOM 636 N N . ALA A 1 81 ? -0.681 -2.486 -13.589 1.00 95.00 81 ALA A N 1
ATOM 637 C CA . ALA A 1 81 ? 0.113 -2.582 -12.367 1.00 95.00 81 ALA A CA 1
ATOM 638 C C . ALA A 1 81 ? -0.427 -1.679 -11.248 1.00 95.00 81 ALA A C 1
ATOM 640 O O . ALA A 1 81 ? -0.629 -2.135 -10.117 1.00 95.00 81 ALA A O 1
ATOM 641 N N . ALA A 1 82 ? -0.731 -0.416 -11.562 1.00 95.38 82 ALA A N 1
ATOM 642 C CA . ALA A 1 82 ? -1.326 0.519 -10.613 1.00 95.38 82 ALA A CA 1
ATOM 643 C C . ALA A 1 82 ? -2.688 0.024 -10.112 1.00 95.38 82 ALA A C 1
ATOM 645 O O . ALA A 1 82 ? -2.956 0.079 -8.910 1.00 95.38 82 ALA A O 1
ATOM 646 N N . ALA A 1 83 ? -3.537 -0.507 -10.997 1.00 95.50 83 ALA A N 1
ATOM 647 C CA . ALA A 1 83 ? -4.824 -1.084 -10.618 1.00 95.50 83 ALA A CA 1
ATOM 648 C C . ALA A 1 83 ? -4.655 -2.300 -9.690 1.00 95.50 83 ALA A C 1
ATOM 650 O O . ALA A 1 83 ? -5.360 -2.407 -8.682 1.00 95.50 83 ALA A O 1
ATOM 651 N N . HIS A 1 84 ? -3.691 -3.182 -9.972 1.00 96.81 84 HIS A N 1
ATOM 652 C CA . HIS A 1 84 ? -3.376 -4.342 -9.131 1.00 96.81 84 HIS A CA 1
ATOM 653 C C . HIS A 1 84 ? -2.948 -3.925 -7.718 1.00 96.81 84 HIS A C 1
ATOM 655 O O . HIS A 1 84 ? -3.538 -4.371 -6.728 1.00 96.81 84 HIS A O 1
ATOM 661 N N . VAL A 1 85 ? -1.993 -2.994 -7.613 1.00 97.12 85 VAL A N 1
ATOM 662 C CA . VAL A 1 85 ? -1.526 -2.452 -6.323 1.00 97.12 85 VAL A CA 1
ATOM 663 C C . VAL A 1 85 ? -2.652 -1.708 -5.592 1.00 97.12 85 VAL A C 1
ATOM 665 O O . VAL A 1 85 ? -2.810 -1.868 -4.380 1.00 97.12 85 VAL A O 1
ATOM 668 N N . THR A 1 86 ? -3.489 -0.954 -6.313 1.00 96.62 86 THR A N 1
ATOM 669 C CA . THR A 1 86 ? -4.645 -0.240 -5.742 1.00 96.62 86 THR A CA 1
ATOM 670 C C . THR A 1 86 ? -5.654 -1.214 -5.140 1.00 96.62 86 THR A C 1
ATOM 672 O O . THR A 1 86 ? -6.055 -1.053 -3.988 1.00 96.62 86 THR A O 1
ATOM 675 N N . ASN A 1 87 ? -6.025 -2.268 -5.870 1.00 97.25 87 ASN A N 1
ATOM 676 C CA . ASN A 1 87 ? -6.947 -3.295 -5.382 1.00 97.25 87 ASN A CA 1
ATOM 677 C C . ASN A 1 87 ? -6.378 -4.052 -4.178 1.00 97.25 87 ASN A C 1
ATOM 679 O O . ASN A 1 87 ? -7.111 -4.383 -3.242 1.00 97.25 87 ASN A O 1
ATOM 683 N N . PHE A 1 88 ? -5.068 -4.305 -4.162 1.00 97.88 88 PHE A N 1
ATOM 684 C CA . PHE A 1 88 ? -4.400 -4.864 -2.992 1.00 97.88 88 PHE A CA 1
ATOM 685 C C . PHE A 1 88 ? -4.527 -3.933 -1.776 1.00 97.88 88 PHE A C 1
ATOM 687 O O . PHE A 1 88 ? -4.993 -4.361 -0.717 1.00 97.88 88 PHE A O 1
ATOM 694 N N . ALA A 1 89 ? -4.182 -2.652 -1.933 1.00 97.75 89 ALA A N 1
ATOM 695 C CA . ALA A 1 89 ? -4.268 -1.655 -0.868 1.00 97.75 89 ALA A CA 1
ATOM 696 C C . ALA A 1 89 ? -5.705 -1.491 -0.340 1.00 97.75 89 ALA A C 1
ATOM 698 O O . ALA A 1 89 ? -5.916 -1.454 0.875 1.00 97.75 89 ALA A O 1
ATOM 699 N N . LEU A 1 90 ? -6.701 -1.482 -1.235 1.00 97.81 90 LEU A N 1
ATOM 700 C CA . LEU A 1 90 ? -8.121 -1.421 -0.884 1.00 97.81 90 LEU A CA 1
ATOM 701 C C . LEU A 1 90 ? -8.570 -2.621 -0.049 1.00 97.81 90 LEU A C 1
ATOM 703 O O . LEU A 1 90 ? -9.313 -2.429 0.907 1.00 97.81 90 LEU A O 1
ATOM 707 N N . ARG A 1 91 ? -8.100 -3.842 -0.338 1.00 97.62 91 ARG A N 1
ATOM 708 C CA . ARG A 1 91 ? -8.421 -5.022 0.489 1.00 97.62 91 ARG A CA 1
ATOM 709 C C . ARG A 1 91 ? -7.860 -4.902 1.904 1.00 97.62 91 ARG A C 1
ATOM 711 O O . ARG A 1 91 ? -8.558 -5.214 2.868 1.00 97.62 91 ARG A O 1
ATOM 718 N N . VAL A 1 92 ? -6.618 -4.432 2.041 1.00 97.44 92 VAL A N 1
ATOM 719 C CA . VAL A 1 92 ? -5.998 -4.205 3.359 1.00 97.44 92 VAL A CA 1
ATOM 720 C C . VAL A 1 92 ? -6.747 -3.110 4.123 1.00 97.44 92 VAL A C 1
ATOM 722 O O . VAL A 1 92 ? -7.033 -3.274 5.309 1.00 97.44 92 VAL A O 1
ATOM 725 N N . PHE A 1 93 ? -7.116 -2.026 3.439 1.00 98.19 93 PHE A N 1
ATOM 726 C CA . PHE A 1 93 ? -7.905 -0.937 4.008 1.00 98.19 93 PHE A CA 1
ATOM 727 C C . PHE A 1 93 ? -9.292 -1.406 4.461 1.00 98.19 93 PHE A C 1
ATOM 729 O O . PHE A 1 93 ? -9.668 -1.182 5.607 1.00 98.19 93 PHE A O 1
ATOM 736 N N . ALA A 1 94 ? -10.032 -2.094 3.588 1.00 97.44 94 ALA A N 1
ATOM 737 C CA . ALA A 1 94 ? -11.388 -2.564 3.855 1.00 97.44 94 ALA A CA 1
ATOM 738 C C . ALA A 1 94 ? -11.434 -3.537 5.035 1.00 97.44 94 ALA A C 1
ATOM 740 O O . ALA A 1 94 ? -12.371 -3.493 5.829 1.00 97.44 94 ALA A O 1
ATOM 741 N N . LYS A 1 95 ? -10.400 -4.373 5.203 1.00 95.69 95 LYS A N 1
ATOM 742 C CA . LYS A 1 95 ? -10.265 -5.228 6.387 1.00 95.69 95 LYS A CA 1
ATOM 743 C C . LYS A 1 95 ? -10.221 -4.402 7.678 1.00 95.69 95 LYS A C 1
ATOM 745 O O . LYS A 1 95 ? -10.943 -4.718 8.619 1.00 95.69 95 LYS A O 1
ATOM 750 N N . ALA A 1 96 ? -9.396 -3.355 7.718 1.00 95.94 96 ALA A N 1
ATOM 751 C CA . ALA A 1 96 ? -9.288 -2.491 8.892 1.00 95.94 96 ALA A CA 1
ATOM 752 C C . ALA A 1 96 ? -10.574 -1.686 9.138 1.00 95.94 96 ALA A C 1
ATOM 754 O O . ALA A 1 96 ? -11.034 -1.606 10.272 1.00 95.94 96 ALA A O 1
ATOM 755 N N . ASP A 1 97 ? -11.171 -1.137 8.078 1.00 95.38 97 ASP A N 1
ATOM 756 C CA . ASP A 1 97 ? -12.417 -0.365 8.146 1.00 95.38 97 ASP A CA 1
ATOM 757 C C . ASP A 1 97 ? -13.598 -1.220 8.623 1.00 95.38 97 ASP A C 1
ATOM 759 O O . ASP A 1 97 ? -14.360 -0.786 9.480 1.00 95.38 97 ASP A O 1
ATOM 763 N N . THR A 1 98 ? -13.697 -2.470 8.164 1.00 95.25 98 THR A N 1
ATOM 764 C CA . THR A 1 98 ? -14.733 -3.407 8.628 1.00 95.25 98 THR A CA 1
ATOM 765 C C . THR A 1 98 ? -14.581 -3.703 10.121 1.00 95.25 98 THR A C 1
ATOM 767 O O . THR A 1 98 ? -15.540 -3.564 10.876 1.00 95.25 98 THR A O 1
ATOM 770 N N . GLU A 1 99 ? -13.372 -4.048 10.582 1.00 93.25 99 GLU A N 1
ATOM 771 C CA . GLU A 1 99 ? -13.112 -4.296 12.010 1.00 93.25 99 GLU A CA 1
ATOM 772 C C . GLU A 1 99 ? -13.416 -3.070 12.884 1.00 93.25 99 GLU A C 1
ATOM 774 O O . GLU A 1 99 ? -13.936 -3.204 13.994 1.00 93.25 99 GLU A O 1
ATOM 779 N N . ASP A 1 100 ? -13.092 -1.876 12.393 1.00 93.88 100 ASP A N 1
ATOM 780 C CA . ASP A 1 100 ? -13.311 -0.619 13.101 1.00 93.88 100 ASP A CA 1
ATOM 781 C C . ASP A 1 100 ? -14.796 -0.243 13.186 1.00 93.88 100 ASP A C 1
ATOM 783 O O . ASP A 1 100 ? -15.285 0.107 14.264 1.00 93.88 100 ASP A O 1
ATOM 787 N N . ARG A 1 101 ? -15.544 -0.401 12.089 1.00 92.12 101 ARG A N 1
ATOM 788 C CA . ARG A 1 101 ? -16.996 -0.156 12.042 1.00 92.12 101 ARG A CA 1
ATOM 789 C C . ARG A 1 101 ? -17.797 -1.146 12.877 1.00 92.12 101 ARG A C 1
ATOM 791 O O . ARG A 1 101 ? -18.815 -0.772 13.450 1.00 92.12 101 ARG A O 1
ATOM 798 N N . GLU A 1 102 ? -17.322 -2.378 13.004 1.00 91.88 102 GLU A N 1
ATOM 799 C CA . GLU A 1 102 ? -17.917 -3.387 13.887 1.00 91.88 102 GLU A CA 1
ATOM 800 C C . GLU A 1 102 ? -17.586 -3.160 15.375 1.00 91.88 102 GLU A C 1
ATOM 802 O O . GLU A 1 102 ? -17.970 -3.963 16.226 1.00 91.88 102 GLU A O 1
ATOM 807 N N . GLY A 1 103 ? -16.849 -2.096 15.716 1.00 89.56 103 GLY A N 1
ATOM 808 C CA . GLY A 1 103 ? -16.444 -1.805 17.094 1.00 89.56 103 GLY A CA 1
ATOM 809 C C . GLY A 1 103 ? -15.382 -2.766 17.635 1.00 89.56 103 GLY A C 1
ATOM 810 O O . GLY A 1 103 ? -15.152 -2.818 18.844 1.00 89.56 103 GLY A O 1
ATOM 811 N N . ARG A 1 104 ? -14.716 -3.524 16.754 1.00 89.94 104 ARG A N 1
ATOM 812 C CA . ARG A 1 104 ? -13.647 -4.482 17.086 1.00 89.94 104 ARG A CA 1
ATOM 813 C C . ARG A 1 104 ? -12.248 -3.901 16.865 1.00 89.94 104 ARG A C 1
ATOM 815 O O . ARG A 1 104 ? -11.265 -4.645 16.893 1.00 89.94 104 ARG A O 1
ATOM 822 N N . ALA A 1 105 ? -12.137 -2.588 16.657 1.00 92.50 105 ALA A N 1
ATOM 823 C CA . ALA A 1 105 ? -10.856 -1.938 16.429 1.00 92.50 105 ALA A CA 1
ATOM 824 C C . ALA A 1 105 ? -9.883 -2.151 17.595 1.00 92.50 105 ALA A C 1
ATOM 826 O O . ALA A 1 105 ? -10.177 -1.915 18.769 1.00 92.50 105 ALA A O 1
ATOM 827 N N . SER A 1 106 ? -8.674 -2.568 17.237 1.00 92.12 106 SER A N 1
ATOM 828 C CA . SER A 1 106 ? -7.586 -2.852 18.165 1.00 92.12 106 SER A CA 1
ATOM 829 C C . SER A 1 106 ? -6.277 -2.214 17.695 1.00 92.12 106 SER A C 1
ATOM 831 O O . SER A 1 106 ? -6.184 -1.623 16.617 1.00 92.12 106 SER A O 1
ATOM 833 N N . LYS A 1 107 ? -5.202 -2.397 18.472 1.00 93.25 107 LYS A N 1
ATOM 834 C CA . LYS A 1 107 ? -3.843 -2.026 18.037 1.00 93.25 107 LYS A CA 1
ATOM 835 C C . LYS A 1 107 ? -3.458 -2.689 16.709 1.00 93.25 107 LYS A C 1
ATOM 837 O O . LYS A 1 107 ? -2.647 -2.128 15.977 1.00 93.25 107 LYS A O 1
ATOM 842 N N . VAL A 1 108 ? -4.008 -3.870 16.408 1.00 95.12 108 VAL A N 1
ATOM 843 C CA . VAL A 1 108 ? -3.794 -4.550 15.123 1.00 95.12 108 VAL A CA 1
ATOM 844 C C . VAL A 1 108 ? -4.501 -3.782 14.013 1.00 95.12 108 VAL A C 1
ATOM 846 O O . VAL A 1 108 ? -3.846 -3.420 13.046 1.00 95.12 108 VAL A O 1
ATOM 849 N N . THR A 1 109 ? -5.770 -3.423 14.201 1.00 95.44 109 THR A N 1
ATOM 850 C CA . THR A 1 109 ? -6.563 -2.636 13.243 1.00 95.44 109 THR A CA 1
ATOM 851 C C . THR A 1 109 ? -5.894 -1.298 12.910 1.00 95.44 109 THR A C 1
ATOM 853 O O . THR A 1 109 ? -5.758 -0.945 11.740 1.00 95.44 109 THR A O 1
ATOM 856 N N . ALA A 1 110 ? -5.354 -0.591 13.913 1.00 95.62 110 ALA A N 1
ATOM 857 C CA . ALA A 1 110 ? -4.575 0.628 13.676 1.00 95.62 110 ALA A CA 1
ATOM 858 C C . ALA A 1 110 ? -3.320 0.381 12.827 1.00 95.62 110 ALA A C 1
ATOM 860 O O . ALA A 1 110 ? -3.032 1.136 11.898 1.00 95.62 110 ALA A O 1
ATOM 861 N N . LYS A 1 111 ? -2.570 -0.691 13.121 1.00 95.81 111 LYS A N 1
ATOM 862 C CA . LYS A 1 111 ? -1.413 -1.085 12.305 1.00 95.81 111 LYS A CA 1
ATOM 863 C C . LYS A 1 111 ? -1.846 -1.422 10.879 1.00 95.81 111 LYS A C 1
ATOM 865 O O . LYS A 1 111 ? -1.172 -1.005 9.946 1.00 95.81 111 LYS A O 1
ATOM 870 N N . THR A 1 112 ? -2.969 -2.112 10.694 1.00 96.75 112 THR A N 1
ATOM 871 C CA . THR A 1 112 ? -3.505 -2.443 9.369 1.00 96.75 112 THR A CA 1
ATOM 872 C C . THR A 1 112 ? -3.870 -1.188 8.575 1.00 96.75 112 THR A C 1
ATOM 874 O O . THR A 1 112 ? -3.505 -1.108 7.405 1.00 96.75 112 THR A O 1
ATOM 877 N N . PHE A 1 113 ? -4.466 -0.165 9.197 1.00 98.25 113 PHE A N 1
ATOM 878 C CA . PHE A 1 113 ? -4.662 1.140 8.552 1.00 98.25 113 PHE A CA 1
ATOM 879 C C . PHE A 1 113 ? -3.337 1.810 8.157 1.00 98.25 113 PHE A C 1
ATOM 881 O O . PHE A 1 113 ? -3.196 2.282 7.028 1.00 98.25 113 PHE A O 1
ATOM 888 N N . MET A 1 114 ? -2.331 1.809 9.040 1.00 97.25 114 MET A N 1
ATOM 889 C CA . MET A 1 114 ? -1.007 2.355 8.705 1.00 97.25 114 MET A CA 1
ATOM 890 C C . MET A 1 114 ? -0.381 1.633 7.510 1.00 97.25 114 MET A C 1
ATOM 892 O O . MET A 1 114 ? 0.134 2.280 6.599 1.00 97.25 114 MET A O 1
ATOM 896 N N . ILE A 1 115 ? -0.471 0.305 7.487 1.00 97.25 115 ILE A N 1
ATOM 897 C CA . ILE A 1 115 ? 0.019 -0.541 6.397 1.00 97.25 115 ILE A CA 1
ATOM 898 C C . ILE A 1 115 ? -0.738 -0.243 5.096 1.00 97.25 115 ILE A C 1
ATOM 900 O O . ILE A 1 115 ? -0.107 -0.061 4.058 1.00 97.25 115 ILE A O 1
ATOM 904 N N . ALA A 1 116 ? -2.068 -0.116 5.144 1.00 97.88 116 ALA A N 1
ATOM 905 C CA . ALA A 1 116 ? -2.871 0.274 3.986 1.00 97.88 116 ALA A CA 1
ATOM 906 C C . ALA A 1 116 ? -2.424 1.631 3.419 1.00 97.88 116 ALA A C 1
ATOM 908 O O . ALA A 1 116 ? -2.257 1.771 2.209 1.00 97.88 116 ALA A O 1
ATOM 909 N N . SER A 1 117 ? -2.149 2.612 4.289 1.00 97.81 117 SER A N 1
ATOM 910 C CA . SER A 1 117 ? -1.648 3.922 3.859 1.00 97.81 117 SER A CA 1
ATOM 911 C C . SER A 1 117 ? -0.298 3.829 3.136 1.00 97.81 117 SER A C 1
ATOM 913 O O . SER A 1 117 ? -0.098 4.532 2.150 1.00 97.81 117 SER A O 1
ATOM 915 N N . GLN A 1 118 ? 0.595 2.929 3.566 1.00 97.50 118 GLN A N 1
ATOM 916 C CA . GLN A 1 118 ? 1.885 2.696 2.908 1.00 97.50 118 GLN A CA 1
ATOM 917 C C . GLN A 1 118 ? 1.697 2.063 1.526 1.00 97.50 118 GLN A C 1
ATOM 919 O O . GLN A 1 118 ? 2.326 2.510 0.572 1.00 97.50 118 GLN A O 1
ATOM 924 N N . PHE A 1 119 ? 0.795 1.084 1.382 1.00 98.12 119 PHE A N 1
ATOM 925 C CA . PHE A 1 119 ? 0.484 0.502 0.070 1.00 98.12 119 PHE A CA 1
ATOM 926 C C . PHE A 1 119 ? -0.125 1.526 -0.895 1.00 98.12 119 PHE A C 1
ATOM 928 O O . PHE A 1 119 ? 0.230 1.539 -2.068 1.00 98.12 119 PHE A O 1
ATOM 935 N N . PHE A 1 120 ? -0.973 2.437 -0.416 1.00 98.19 120 PHE A N 1
ATOM 936 C CA . PHE A 1 120 ? -1.448 3.542 -1.252 1.00 98.19 120 PHE A CA 1
ATOM 937 C C . PHE A 1 120 ? -0.330 4.529 -1.622 1.00 98.19 120 PHE A C 1
ATOM 939 O O . PHE A 1 1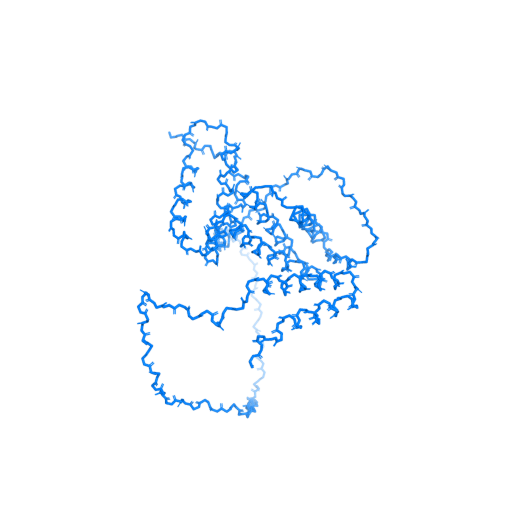20 ? -0.319 5.037 -2.737 1.00 98.19 120 PHE A O 1
ATOM 946 N N . GLN A 1 121 ? 0.640 4.787 -0.737 1.00 96.81 121 GLN A N 1
ATOM 947 C CA . GLN A 1 121 ? 1.798 5.636 -1.061 1.00 96.81 121 GLN A CA 1
ATOM 948 C C . GLN A 1 121 ? 2.681 5.037 -2.163 1.00 96.81 121 GLN A C 1
ATOM 950 O O . GLN A 1 121 ? 3.225 5.794 -2.966 1.00 96.81 121 GLN A O 1
ATOM 955 N N . VAL A 1 122 ? 2.769 3.704 -2.259 1.00 97.25 122 VAL A N 1
ATOM 956 C CA . VAL A 1 122 ? 3.485 3.013 -3.349 1.00 97.25 122 VAL A CA 1
ATOM 957 C C . VAL A 1 122 ? 2.931 3.399 -4.724 1.00 97.25 122 VAL A C 1
ATOM 959 O O . VAL A 1 122 ? 3.689 3.392 -5.693 1.00 97.25 122 VAL A O 1
ATOM 962 N N . LEU A 1 123 ? 1.665 3.829 -4.820 1.00 96.06 123 LEU A N 1
ATOM 963 C CA . LEU A 1 123 ? 1.065 4.269 -6.084 1.00 96.06 123 LEU A CA 1
ATOM 964 C C . LEU A 1 123 ? 1.721 5.526 -6.671 1.00 96.06 123 LEU A C 1
ATOM 966 O O . LEU A 1 123 ? 1.660 5.721 -7.881 1.00 96.06 123 LEU A O 1
ATOM 970 N N . ALA A 1 124 ? 2.447 6.313 -5.868 1.00 94.81 124 ALA A N 1
ATOM 971 C CA . ALA A 1 124 ? 3.284 7.404 -6.379 1.00 94.81 124 ALA A CA 1
ATOM 972 C C . ALA A 1 124 ? 4.400 6.917 -7.328 1.00 94.81 124 ALA A C 1
ATOM 974 O O . ALA A 1 124 ? 5.004 7.705 -8.058 1.00 94.81 124 ALA A O 1
ATOM 975 N N . SER A 1 125 ? 4.678 5.609 -7.344 1.00 93.50 125 SER A N 1
ATOM 976 C CA . SER A 1 125 ? 5.550 4.982 -8.338 1.00 93.50 125 SER 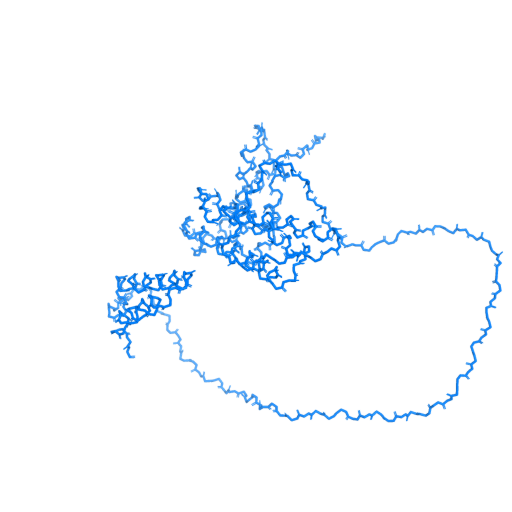A CA 1
ATOM 977 C C . SER A 1 125 ? 5.028 5.133 -9.768 1.00 93.50 125 SER A C 1
ATOM 979 O O . SER A 1 125 ? 5.833 5.216 -10.691 1.00 93.50 125 SER A O 1
ATOM 981 N N . PHE A 1 126 ? 3.710 5.202 -9.952 1.00 93.25 126 PHE A N 1
ATOM 982 C CA . PHE A 1 126 ? 3.063 5.236 -11.268 1.00 93.25 126 PHE A CA 1
ATOM 983 C C . PHE A 1 126 ? 2.714 6.655 -11.738 1.00 93.25 126 PHE A C 1
ATOM 985 O O . PHE A 1 126 ? 2.233 6.831 -12.852 1.00 93.25 126 PHE A O 1
ATOM 992 N N . GLY A 1 127 ? 2.949 7.675 -10.905 1.00 91.75 127 GLY A N 1
ATOM 993 C CA . GLY A 1 127 ? 2.631 9.067 -11.219 1.00 91.75 127 GLY A CA 1
ATOM 994 C C . GLY A 1 127 ? 2.017 9.809 -10.038 1.00 91.75 127 GLY A C 1
ATOM 995 O O . GLY A 1 127 ? 2.304 9.512 -8.877 1.00 91.75 127 GLY A O 1
ATOM 996 N N . GLU A 1 128 ? 1.186 10.804 -10.340 1.00 92.56 128 GLU A N 1
ATOM 997 C CA . GLU A 1 128 ? 0.440 11.550 -9.328 1.00 92.56 128 GLU A CA 1
ATOM 998 C C . GLU A 1 128 ? -0.611 10.650 -8.661 1.00 92.56 128 GLU A C 1
ATOM 1000 O O . GLU A 1 128 ? -1.339 9.918 -9.330 1.00 92.56 128 GLU A O 1
ATOM 1005 N N . ILE A 1 129 ? -0.677 10.690 -7.327 1.00 92.31 129 ILE A N 1
ATOM 1006 C CA . ILE A 1 129 ? -1.645 9.898 -6.565 1.00 92.31 129 ILE A CA 1
ATOM 1007 C C . ILE A 1 129 ? -3.055 10.456 -6.831 1.00 92.31 129 ILE A C 1
ATOM 1009 O O . ILE A 1 129 ? -3.276 11.643 -6.580 1.00 92.31 129 ILE A O 1
ATOM 1013 N N . PRO A 1 130 ? -4.023 9.622 -7.255 1.00 91.88 130 PRO A N 1
ATOM 1014 C CA . PRO A 1 130 ? -5.411 10.042 -7.420 1.00 91.88 130 PRO A CA 1
ATOM 1015 C C . PRO A 1 130 ? -5.995 10.665 -6.144 1.00 91.88 130 PRO A C 1
ATOM 1017 O O . PRO A 1 130 ? -5.670 10.257 -5.027 1.00 91.88 130 PRO A O 1
ATOM 1020 N N . SER A 1 131 ? -6.874 11.658 -6.297 1.00 93.75 131 SER A N 1
ATOM 1021 C CA . SER A 1 131 ? -7.428 12.418 -5.166 1.00 93.75 131 SER A CA 1
ATOM 1022 C C . SER A 1 131 ? -8.150 11.526 -4.146 1.00 93.75 131 SER A C 1
ATOM 1024 O O . SER A 1 131 ? -7.919 11.659 -2.943 1.00 93.75 131 SER A O 1
ATOM 1026 N N . ASP A 1 132 ? -8.923 10.548 -4.616 1.00 92.81 132 ASP A N 1
ATOM 1027 C CA . ASP A 1 132 ? -9.623 9.560 -3.791 1.00 92.81 132 ASP A CA 1
ATOM 1028 C C . ASP A 1 132 ? -8.648 8.681 -2.986 1.00 92.81 132 ASP A C 1
ATOM 1030 O O . ASP A 1 132 ? -8.862 8.402 -1.802 1.00 92.81 132 ASP A O 1
ATOM 1034 N N . VAL A 1 133 ? -7.525 8.289 -3.592 1.00 95.50 133 VAL A N 1
ATOM 1035 C CA . VAL A 1 133 ? -6.457 7.543 -2.916 1.00 95.50 133 VAL A CA 1
ATOM 1036 C C . VAL A 1 133 ? -5.766 8.422 -1.872 1.00 95.50 133 VAL A C 1
ATOM 1038 O O . VAL A 1 133 ? -5.498 7.968 -0.755 1.00 95.50 133 VAL A O 1
ATOM 1041 N N . ALA A 1 134 ? -5.506 9.692 -2.187 1.00 95.25 134 ALA A N 1
ATOM 1042 C CA . ALA A 1 134 ? -4.895 10.635 -1.256 1.00 95.25 134 ALA A CA 1
ATOM 1043 C C . ALA A 1 134 ? -5.773 10.869 -0.013 1.00 95.25 134 ALA A C 1
ATOM 1045 O O . ALA A 1 134 ? -5.260 10.936 1.110 1.00 95.25 134 ALA A O 1
ATOM 1046 N N . GLU A 1 135 ? -7.093 10.939 -0.183 1.00 96.25 135 GLU A N 1
ATOM 1047 C CA . GLU A 1 135 ? -8.051 10.996 0.924 1.00 96.25 135 GLU A CA 1
ATOM 1048 C C . GLU A 1 135 ? -8.019 9.726 1.779 1.00 96.25 135 GLU A C 1
ATOM 1050 O O . GLU A 1 135 ? -7.957 9.819 3.008 1.00 96.25 135 GLU A O 1
ATOM 1055 N N . LYS A 1 136 ? -7.947 8.540 1.160 1.00 96.25 136 LYS A N 1
ATOM 1056 C CA . LYS A 1 136 ? -7.804 7.267 1.892 1.00 96.25 136 LYS A CA 1
ATOM 1057 C C . LYS A 1 136 ? -6.505 7.194 2.689 1.00 96.25 136 LYS A C 1
ATOM 1059 O O . LYS A 1 136 ? -6.526 6.729 3.829 1.00 96.25 136 LYS A O 1
ATOM 1064 N N . ILE A 1 137 ? -5.389 7.694 2.149 1.00 97.50 137 ILE A N 1
ATOM 1065 C CA . ILE A 1 137 ? -4.115 7.796 2.884 1.00 97.50 137 ILE A CA 1
ATOM 1066 C C . ILE A 1 137 ? -4.288 8.670 4.131 1.00 97.50 137 ILE A C 1
ATOM 1068 O O . ILE A 1 137 ? -3.857 8.278 5.219 1.00 97.50 137 ILE A O 1
ATOM 1072 N N . LYS A 1 138 ? -4.909 9.849 3.984 1.00 97.38 138 LYS A N 1
ATOM 1073 C CA . LYS A 1 138 ? -5.148 10.779 5.100 1.00 97.38 138 LYS A CA 1
ATOM 1074 C C . LYS A 1 138 ? -6.046 10.146 6.159 1.00 97.38 138 LYS A C 1
ATOM 1076 O O . LYS A 1 138 ? -5.678 10.139 7.334 1.00 97.38 138 LYS A O 1
ATOM 1081 N N . TYR A 1 139 ? -7.169 9.569 5.737 1.00 96.81 139 TYR A N 1
ATOM 1082 C CA . TYR A 1 139 ? -8.112 8.900 6.625 1.00 96.81 139 TYR A CA 1
ATOM 1083 C C . TYR A 1 139 ? -7.451 7.748 7.383 1.00 96.81 139 TYR A C 1
ATOM 1085 O O . TYR A 1 139 ? -7.528 7.710 8.607 1.00 96.81 139 TYR A O 1
ATOM 1093 N N . ALA A 1 140 ? -6.745 6.849 6.688 1.00 97.88 140 ALA A N 1
ATOM 1094 C CA . ALA A 1 140 ? -6.096 5.698 7.311 1.00 97.88 140 ALA A CA 1
ATOM 1095 C C . ALA A 1 140 ? -5.096 6.124 8.397 1.00 97.88 140 ALA A C 1
ATOM 1097 O O . ALA A 1 140 ? -5.093 5.566 9.493 1.00 97.88 140 ALA A O 1
ATOM 1098 N N . LYS A 1 141 ? -4.278 7.149 8.123 1.00 96.69 141 LYS A N 1
ATOM 1099 C CA . LYS A 1 141 ? -3.311 7.680 9.096 1.00 96.69 141 LYS A CA 1
ATOM 1100 C C . LYS A 1 141 ? -4.002 8.320 10.296 1.00 96.69 141 LYS A C 1
ATOM 1102 O O . LYS A 1 141 ? -3.672 7.987 11.432 1.00 96.69 141 LYS A O 1
ATOM 1107 N N . TRP A 1 142 ? -4.969 9.206 10.053 1.00 96.38 142 TRP A N 1
ATOM 1108 C CA . TRP A 1 142 ? -5.741 9.847 11.121 1.00 96.38 142 TRP A CA 1
ATOM 1109 C C . TRP A 1 142 ? -6.434 8.802 12.000 1.00 96.38 142 TRP A C 1
ATOM 1111 O O . TRP A 1 142 ? -6.291 8.811 13.223 1.00 96.38 142 TRP A O 1
ATOM 1121 N N . ARG A 1 143 ? -7.116 7.842 11.374 1.00 95.94 143 ARG A N 1
ATOM 1122 C CA . ARG A 1 143 ? -7.896 6.839 12.088 1.00 95.94 143 ARG A CA 1
ATOM 1123 C C . ARG A 1 143 ? -7.019 5.876 12.880 1.00 95.94 143 ARG A C 1
ATOM 1125 O O . ARG A 1 143 ? -7.338 5.571 14.027 1.00 95.94 143 ARG A O 1
ATOM 1132 N N . ALA A 1 144 ? -5.883 5.452 12.326 1.00 95.94 144 ALA A N 1
ATOM 1133 C CA . ALA A 1 144 ? -4.907 4.654 13.062 1.00 95.94 144 ALA A CA 1
ATOM 1134 C C . ALA A 1 144 ? -4.434 5.360 14.342 1.00 95.94 144 ALA A C 1
ATOM 1136 O O . ALA A 1 144 ? -4.336 4.724 15.393 1.00 95.94 144 ALA A O 1
ATOM 1137 N N . MET A 1 145 ? -4.177 6.669 14.273 1.00 94.50 145 MET A N 1
ATOM 1138 C CA . MET A 1 145 ? -3.765 7.458 15.436 1.00 94.50 145 MET A CA 1
ATOM 1139 C C . MET A 1 145 ? -4.866 7.540 16.494 1.00 94.50 145 MET A C 1
ATOM 1141 O O . MET A 1 145 ? -4.577 7.333 17.674 1.00 94.50 145 MET A O 1
ATOM 1145 N N . GLU A 1 146 ? -6.116 7.754 16.086 1.00 93.88 146 GLU A N 1
ATOM 1146 C CA . GLU A 1 146 ? -7.266 7.759 16.998 1.00 93.88 146 GLU A CA 1
ATOM 1147 C C . GLU A 1 146 ? -7.446 6.404 17.696 1.00 93.88 146 GLU A C 1
ATOM 1149 O O . GLU A 1 146 ? -7.595 6.346 18.920 1.00 93.88 146 GLU A O 1
ATOM 1154 N N . ILE A 1 147 ? -7.335 5.298 16.950 1.00 93.38 147 ILE A N 1
ATOM 1155 C CA . ILE A 1 147 ? -7.416 3.945 17.516 1.00 93.38 147 ILE A CA 1
ATOM 1156 C C . ILE A 1 147 ? -6.282 3.698 18.521 1.00 93.38 147 ILE A C 1
ATOM 1158 O O . ILE A 1 147 ? -6.516 3.172 19.612 1.00 93.38 147 ILE A O 1
ATOM 1162 N N . LEU A 1 148 ? -5.048 4.094 18.195 1.00 92.69 148 LEU A N 1
ATOM 1163 C CA . LEU A 1 148 ? -3.904 3.938 19.101 1.00 92.69 148 LEU A CA 1
ATOM 1164 C C . LEU A 1 148 ? -4.027 4.806 20.355 1.00 92.69 148 LEU A C 1
ATOM 1166 O O . LEU A 1 148 ? -3.629 4.361 21.436 1.00 92.69 148 LEU A O 1
ATOM 1170 N N . LYS A 1 149 ? -4.567 6.021 20.224 1.00 91.75 149 LYS A N 1
ATOM 1171 C CA . LYS A 1 149 ? -4.820 6.927 21.346 1.00 91.75 149 LYS A CA 1
ATOM 1172 C C . LYS A 1 149 ? -5.858 6.333 22.296 1.00 91.75 149 LYS A C 1
ATOM 1174 O O . LYS A 1 149 ? -5.563 6.188 23.481 1.00 91.75 149 LYS A O 1
ATOM 1179 N N . ALA A 1 150 ? -7.000 5.886 21.773 1.00 88.56 150 ALA A N 1
ATOM 1180 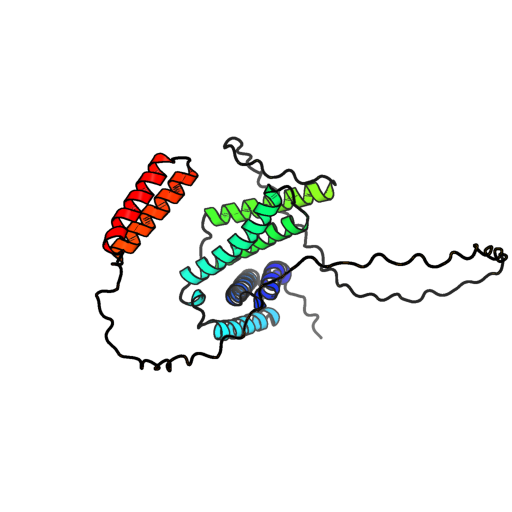C CA . ALA A 1 150 ? -8.029 5.217 22.567 1.00 88.56 150 ALA A CA 1
ATOM 1181 C C . ALA A 1 150 ? -7.468 3.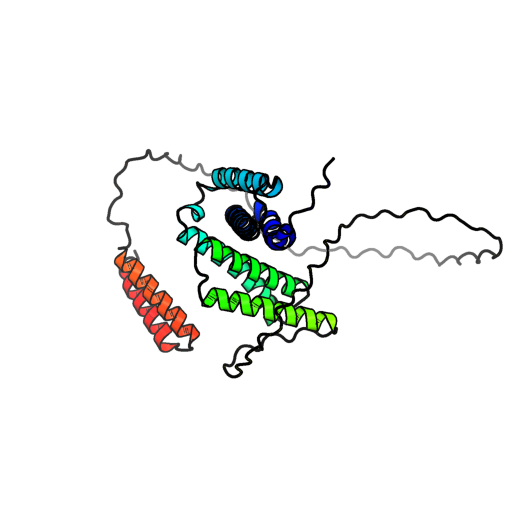978 23.290 1.00 88.56 150 ALA A C 1
ATOM 1183 O O . ALA A 1 150 ? -7.612 3.847 24.507 1.00 88.56 150 ALA A O 1
ATOM 1184 N N . ALA A 1 151 ? -6.713 3.138 22.571 1.00 87.81 151 ALA A N 1
ATOM 1185 C CA . ALA A 1 151 ? -6.093 1.940 23.134 1.00 87.81 151 ALA A CA 1
ATOM 1186 C C . ALA A 1 151 ? -5.050 2.236 24.228 1.00 87.81 151 ALA A C 1
ATOM 1188 O O . ALA A 1 151 ? -4.832 1.398 25.105 1.00 87.81 151 ALA A O 1
ATOM 1189 N N . ARG A 1 152 ? -4.374 3.393 24.184 1.00 87.81 152 ARG A N 1
ATOM 1190 C CA . ARG A 1 152 ? -3.440 3.834 25.236 1.00 87.81 152 ARG A CA 1
ATOM 1191 C C . ARG A 1 152 ? -4.180 4.336 26.474 1.00 87.81 152 ARG A C 1
ATOM 1193 O O . ARG A 1 152 ? -3.718 4.113 27.585 1.00 87.81 152 ARG A O 1
ATOM 1200 N N . GLU A 1 153 ? -5.321 4.981 26.272 1.00 88.44 153 GLU A N 1
ATOM 1201 C CA . GLU A 1 153 ? -6.186 5.518 27.327 1.00 88.44 153 GLU A CA 1
ATOM 1202 C C . GLU A 1 153 ? -7.085 4.441 27.968 1.00 88.44 153 GLU A C 1
ATOM 1204 O O . GLU A 1 153 ? -7.893 4.752 28.838 1.00 88.44 153 GLU A O 1
ATOM 1209 N N . GLY A 1 154 ? -6.958 3.175 27.548 1.00 78.00 154 GLY A N 1
ATOM 1210 C CA . GLY A 1 154 ? -7.757 2.060 28.065 1.00 78.00 154 GLY A CA 1
ATOM 1211 C C . GLY A 1 154 ? -9.230 2.113 27.652 1.00 78.00 154 GLY A C 1
ATOM 1212 O O . GLY A 1 154 ? -10.047 1.398 28.227 1.00 78.00 154 GLY A O 1
ATOM 1213 N N . ARG A 1 155 ? -9.576 2.951 26.667 1.00 78.00 155 ARG A N 1
ATOM 1214 C CA . ARG A 1 155 ? -10.929 3.064 26.111 1.00 78.00 155 ARG A CA 1
ATOM 1215 C C . ARG A 1 155 ? -11.014 2.311 24.788 1.00 78.00 155 ARG A C 1
ATOM 1217 O O . ARG A 1 155 ? -10.053 2.281 24.020 1.00 78.00 155 ARG A O 1
ATOM 1224 N N . SER A 1 156 ? -12.176 1.737 24.492 1.00 71.38 156 SER A N 1
ATOM 1225 C CA . SER A 1 156 ? -12.441 1.237 23.144 1.00 71.38 156 SER A CA 1
ATOM 1226 C C . SER A 1 156 ? -12.510 2.421 22.174 1.00 71.38 156 SER A C 1
ATOM 1228 O O . SER A 1 156 ? -13.162 3.420 22.494 1.00 71.38 156 SER A O 1
ATOM 1230 N N . PRO A 1 157 ? -11.843 2.351 21.010 1.00 75.00 157 PRO A N 1
ATOM 1231 C CA . PRO A 1 157 ? -11.994 3.368 19.980 1.00 75.00 157 PRO A CA 1
ATOM 1232 C C . PRO A 1 157 ? -13.462 3.448 19.568 1.00 75.00 157 PRO A C 1
ATOM 1234 O O . PRO A 1 157 ? -14.077 2.440 19.227 1.00 75.00 157 PRO A O 1
ATOM 1237 N N . GLN A 1 158 ? -14.038 4.646 19.623 1.00 75.31 158 GLN A N 1
ATOM 1238 C CA . GLN A 1 158 ? -15.395 4.857 19.140 1.00 75.31 158 GLN A CA 1
ATOM 1239 C C . GLN A 1 158 ? -15.388 4.642 17.631 1.00 75.31 158 GLN A C 1
ATOM 1241 O O . GLN A 1 158 ? -14.648 5.347 16.939 1.00 75.31 158 GLN A O 1
ATOM 1246 N N . ALA A 1 159 ? -16.167 3.669 17.145 1.00 73.12 159 ALA A N 1
ATOM 1247 C CA . ALA A 1 159 ? -16.328 3.404 15.719 1.00 73.12 159 ALA A CA 1
ATOM 1248 C C . ALA A 1 159 ? -16.608 4.725 14.983 1.00 73.12 159 ALA A C 1
ATOM 1250 O O . ALA A 1 159 ? -17.310 5.587 15.532 1.00 73.12 159 ALA A O 1
ATOM 1251 N N . PRO A 1 160 ? -16.035 4.932 13.785 1.00 67.00 160 PRO A N 1
ATOM 1252 C CA . PRO A 1 160 ? -16.332 6.125 13.013 1.00 67.00 160 PRO A CA 1
ATOM 1253 C C . PRO A 1 160 ? -17.850 6.180 12.849 1.00 67.00 160 PRO A C 1
ATOM 1255 O O . PRO A 1 160 ? -18.475 5.158 12.561 1.00 67.00 160 PRO A O 1
ATOM 1258 N N . ALA A 1 161 ? -18.451 7.345 13.112 1.00 58.25 161 ALA A N 1
ATOM 1259 C CA . ALA A 1 161 ? -19.884 7.505 12.924 1.00 58.25 161 ALA A CA 1
ATOM 1260 C C . ALA A 1 161 ? -20.224 7.008 11.514 1.00 58.25 161 ALA A C 1
ATOM 1262 O O . ALA A 1 161 ? -19.582 7.432 10.550 1.00 58.25 161 ALA A O 1
ATOM 1263 N N . SER A 1 162 ? -21.187 6.086 11.402 1.00 46.50 162 SER A N 1
ATOM 1264 C CA . SER A 1 162 ? -21.806 5.775 10.114 1.00 46.50 162 SER A CA 1
ATOM 1265 C C . SER A 1 162 ? -22.223 7.117 9.537 1.00 46.50 162 SER A C 1
ATOM 1267 O O . SER A 1 162 ? -23.036 7.806 10.151 1.00 46.50 162 SER A O 1
ATOM 1269 N N . VAL A 1 163 ? -21.566 7.548 8.465 1.00 43.53 163 VAL A N 1
ATOM 1270 C CA . VAL A 1 163 ? -21.709 8.894 7.915 1.00 43.53 163 VAL A CA 1
ATOM 1271 C C . VAL A 1 163 ? -23.183 9.179 7.623 1.00 43.53 163 VAL A C 1
ATOM 1273 O O . VAL A 1 163 ? -23.723 8.758 6.612 1.00 43.53 163 VAL A O 1
ATOM 1276 N N . SER A 1 164 ? -23.837 9.901 8.531 1.00 31.27 164 SER A N 1
ATOM 1277 C CA . SER A 1 164 ? -24.842 10.893 8.170 1.00 31.27 164 SER A CA 1
ATOM 1278 C C . SER A 1 164 ? -24.066 12.182 7.885 1.00 31.27 164 SER A C 1
ATOM 1280 O O . SER A 1 164 ? -23.222 12.569 8.704 1.00 31.27 164 SER A O 1
ATOM 1282 N N . PRO A 1 165 ? -24.255 12.818 6.721 1.00 40.47 165 PRO A N 1
ATOM 1283 C CA . PRO A 1 165 ? -23.354 13.850 6.230 1.00 40.47 165 PRO A CA 1
ATOM 1284 C C . PRO A 1 165 ? -23.613 15.191 6.922 1.00 40.47 165 PRO A C 1
ATOM 1286 O O . PRO A 1 165 ? -24.261 16.063 6.357 1.00 40.47 165 PRO A O 1
ATOM 1289 N N . GLN A 1 166 ? -23.087 15.385 8.135 1.00 36.19 166 GLN A N 1
ATOM 1290 C CA . GLN A 1 166 ? -22.881 16.730 8.680 1.00 36.19 166 GLN A CA 1
ATOM 1291 C C . GLN A 1 166 ? -21.890 16.747 9.855 1.00 36.19 166 GLN A C 1
ATOM 1293 O O . GLN A 1 166 ? -22.286 16.812 11.011 1.00 36.19 166 GLN A O 1
ATOM 1298 N N . ALA A 1 167 ? -20.588 16.715 9.565 1.00 36.53 167 ALA A N 1
ATOM 1299 C CA . ALA A 1 167 ? -19.563 17.333 10.416 1.00 36.53 167 ALA A CA 1
ATOM 1300 C C . ALA A 1 167 ? -18.216 17.340 9.685 1.00 36.53 167 ALA A C 1
ATOM 1302 O O . ALA A 1 167 ? -17.401 16.428 9.804 1.00 36.53 167 ALA A O 1
ATOM 1303 N N . SER A 1 168 ? -17.975 18.401 8.923 1.00 42.38 168 SER A N 1
ATOM 1304 C CA . SER A 1 168 ? -16.643 18.793 8.475 1.00 42.38 168 SER A CA 1
ATOM 1305 C C . SER A 1 168 ? -15.795 19.179 9.691 1.00 42.38 168 SER A C 1
ATOM 1307 O O . SER A 1 168 ? -15.861 20.313 10.166 1.00 42.38 168 SER A O 1
ATOM 1309 N N . VAL A 1 169 ? -15.005 18.241 10.210 1.00 42.78 169 VAL A N 1
ATOM 1310 C CA . VAL A 1 169 ? -13.898 18.552 11.122 1.00 42.78 169 VAL A CA 1
ATOM 1311 C C . VAL A 1 169 ? -12.601 18.553 10.323 1.00 42.78 169 VAL A C 1
ATOM 1313 O O . VAL A 1 169 ? -12.021 17.510 10.038 1.00 42.78 169 VAL A O 1
ATOM 1316 N N . SER A 1 170 ? -12.169 19.749 9.929 1.00 40.69 170 SER A N 1
ATOM 1317 C CA . SER A 1 170 ? -10.840 19.998 9.370 1.00 40.69 170 SER A CA 1
ATOM 1318 C C . SER A 1 170 ? -9.776 19.733 10.444 1.00 40.69 170 SER A C 1
ATOM 1320 O O . SER A 1 170 ? -9.813 20.400 11.480 1.00 40.69 170 SER A O 1
ATOM 1322 N N . PRO A 1 171 ? -8.815 18.813 10.248 1.00 41.94 171 PRO A N 1
ATOM 1323 C CA . PRO A 1 171 ? -7.698 18.681 11.170 1.00 41.94 171 PRO A CA 1
ATOM 1324 C C . PRO A 1 171 ? -6.603 19.699 10.821 1.00 41.94 171 PRO A C 1
ATOM 1326 O O . PRO A 1 171 ? -6.115 19.757 9.693 1.00 41.94 171 PRO A O 1
ATOM 1329 N N . SER A 1 172 ? -6.237 20.507 11.816 1.00 35.53 172 SER A N 1
ATOM 1330 C CA . SER A 1 172 ? -5.167 21.505 11.780 1.00 35.53 172 SER A CA 1
ATOM 1331 C C . SER A 1 172 ? -3.804 20.894 11.422 1.00 35.53 172 SER A C 1
ATOM 1333 O O . SER A 1 172 ? -3.436 19.821 11.899 1.00 35.53 172 SER A O 1
ATOM 1335 N N . SER A 1 173 ? -3.041 21.617 10.604 1.00 41.00 173 SER A N 1
ATOM 1336 C CA . SER A 1 173 ? -1.842 21.178 9.876 1.00 41.00 173 SER A CA 1
ATOM 1337 C C . SER A 1 173 ? -0.543 20.995 10.688 1.00 41.00 173 SER A C 1
ATOM 1339 O O . SER A 1 173 ? 0.527 20.984 10.088 1.00 41.00 173 SER A O 1
ATOM 1341 N N . ASP A 1 174 ? -0.587 20.815 12.012 1.00 35.34 174 ASP A N 1
ATOM 1342 C CA . ASP A 1 174 ? 0.618 20.884 12.872 1.00 35.34 174 ASP A CA 1
ATOM 1343 C C . ASP A 1 174 ? 1.136 19.541 13.433 1.00 35.34 174 ASP A C 1
ATOM 1345 O O . ASP A 1 174 ? 2.039 19.505 14.265 1.00 35.34 174 ASP A O 1
ATOM 1349 N N . ALA A 1 175 ? 0.629 18.397 12.963 1.00 39.88 175 ALA A N 1
ATOM 1350 C CA . ALA A 1 175 ? 1.028 17.074 13.472 1.00 39.88 175 ALA A CA 1
ATOM 1351 C C . ALA A 1 175 ? 2.086 16.339 12.613 1.00 39.88 175 ALA A C 1
ATOM 1353 O O . ALA A 1 175 ? 2.124 15.109 12.600 1.00 39.88 175 ALA A O 1
ATOM 1354 N N . LEU A 1 176 ? 2.950 17.059 11.885 1.00 38.75 176 LEU A N 1
ATOM 1355 C CA . LEU A 1 176 ? 3.974 16.464 11.001 1.00 38.75 176 LEU A CA 1
ATOM 1356 C C . LEU A 1 176 ? 5.266 15.992 11.707 1.00 38.75 176 LEU A C 1
ATOM 1358 O O . LEU A 1 176 ? 6.220 15.604 11.035 1.00 38.75 176 LEU A O 1
ATOM 1362 N N . ALA A 1 177 ? 5.315 15.943 13.041 1.00 36.66 177 ALA A N 1
ATOM 1363 C CA . ALA A 1 177 ? 6.448 15.362 13.769 1.00 36.66 177 ALA A CA 1
ATOM 1364 C C . ALA A 1 177 ? 6.199 13.873 14.089 1.00 36.66 177 ALA A C 1
ATOM 1366 O O . ALA A 1 177 ? 5.465 13.522 15.011 1.00 36.66 177 ALA A O 1
ATOM 1367 N N . TRP A 1 178 ? 6.816 12.997 13.295 1.00 42.66 178 TRP A N 1
ATOM 1368 C CA . TRP A 1 178 ? 6.699 11.536 13.349 1.00 42.66 178 TRP A CA 1
ATOM 1369 C C . TRP A 1 178 ? 7.494 10.925 14.526 1.00 42.66 178 TRP A C 1
ATOM 1371 O O . TRP A 1 178 ? 8.717 11.070 14.556 1.00 42.66 178 TRP A O 1
ATOM 1381 N N . PRO A 1 179 ? 6.882 10.182 15.470 1.00 36.59 179 PRO A N 1
ATOM 1382 C CA . PRO A 1 179 ? 7.626 9.325 16.391 1.00 36.59 179 PRO A CA 1
ATOM 1383 C C . PRO A 1 179 ? 7.962 7.975 15.732 1.00 36.59 179 PRO A C 1
ATOM 1385 O O . PRO A 1 179 ? 7.110 7.337 15.113 1.00 36.59 179 PRO A O 1
ATOM 1388 N N . SER A 1 180 ? 9.222 7.552 15.853 1.00 33.91 180 SER A N 1
ATOM 1389 C CA . SER A 1 180 ? 9.787 6.313 15.293 1.00 33.91 180 SER A CA 1
ATOM 1390 C C . SER A 1 180 ? 8.953 5.051 15.591 1.00 33.91 180 SER A C 1
ATOM 1392 O O . SER A 1 180 ? 8.337 4.962 16.657 1.00 33.91 180 SER A O 1
ATOM 1394 N N . PRO A 1 181 ? 8.956 4.044 14.693 1.00 46.94 181 PRO A N 1
ATOM 1395 C CA . PRO A 1 181 ? 8.237 2.791 14.910 1.00 46.94 181 PRO A CA 1
ATOM 1396 C C . PRO A 1 181 ? 8.794 2.017 16.123 1.00 46.94 181 PRO A C 1
ATOM 1398 O O . PRO A 1 181 ? 10.004 2.035 16.359 1.00 46.94 181 PRO A O 1
ATOM 1401 N N . PRO A 1 182 ? 7.944 1.319 16.903 1.00 38.19 182 PRO A N 1
ATOM 1402 C CA . PRO A 1 182 ? 8.414 0.431 17.961 1.00 38.19 182 PRO A CA 1
ATOM 1403 C C . PRO A 1 182 ? 9.127 -0.800 17.364 1.00 38.19 182 PRO A C 1
ATOM 1405 O O . PRO A 1 182 ? 8.730 -1.266 16.293 1.00 38.19 182 PRO A O 1
ATOM 1408 N N . PRO A 1 183 ? 10.149 -1.349 18.048 1.00 42.19 183 PRO A N 1
ATOM 1409 C CA . PRO A 1 183 ? 10.952 -2.455 17.532 1.00 42.19 183 PRO A CA 1
ATOM 1410 C C . PRO A 1 183 ? 10.143 -3.763 17.411 1.00 42.19 183 PRO A C 1
ATOM 1412 O O . PRO A 1 183 ? 9.166 -3.956 18.147 1.00 42.19 183 PRO A O 1
ATOM 1415 N N . PRO A 1 184 ? 10.544 -4.687 16.515 1.00 40.59 184 PRO A N 1
ATOM 1416 C CA . PRO A 1 184 ? 9.952 -6.017 16.434 1.00 40.59 184 PRO A CA 1
ATOM 1417 C C . PRO A 1 184 ? 10.327 -6.845 17.672 1.00 40.59 184 PRO A C 1
ATOM 1419 O O . PRO A 1 184 ? 11.494 -6.950 18.044 1.00 40.59 184 PRO A O 1
ATOM 1422 N N . PHE A 1 185 ? 9.325 -7.442 18.320 1.00 35.03 185 PHE A N 1
ATOM 1423 C CA . PHE A 1 185 ? 9.531 -8.406 19.399 1.00 35.03 185 PHE A CA 1
ATOM 1424 C C . PHE A 1 185 ? 9.979 -9.743 18.798 1.00 35.03 185 PHE A C 1
ATOM 1426 O O . PHE A 1 185 ? 9.168 -10.487 18.247 1.00 35.03 185 PHE A O 1
ATOM 1433 N N . SER A 1 186 ? 11.268 -10.051 18.925 1.00 35.03 186 SER A N 1
ATOM 1434 C CA . SER A 1 186 ? 11.788 -11.409 18.766 1.00 35.03 186 SER A CA 1
ATOM 1435 C C . SER A 1 186 ? 11.424 -12.222 20.006 1.00 35.03 186 SER A C 1
ATOM 1437 O O . SER A 1 186 ? 11.904 -11.948 21.105 1.00 35.03 186 SER A O 1
ATOM 1439 N N . GLY A 1 187 ? 10.560 -13.219 19.837 1.00 44.34 187 GLY A N 1
ATOM 1440 C CA . GLY A 1 187 ? 10.358 -14.262 20.833 1.00 44.34 187 GLY A CA 1
ATOM 1441 C C . GLY A 1 187 ? 11.537 -15.231 20.813 1.00 44.34 187 GLY A C 1
ATOM 1442 O O . GLY A 1 187 ? 11.710 -15.964 19.845 1.00 44.34 187 GLY A O 1
ATOM 1443 N N . ALA A 1 188 ? 12.328 -15.243 21.883 1.00 33.81 188 ALA A N 1
ATOM 1444 C CA . ALA A 1 188 ? 13.220 -16.347 22.212 1.00 33.81 188 ALA A CA 1
ATOM 1445 C C . ALA A 1 188 ? 13.402 -16.402 23.734 1.00 33.81 188 ALA A C 1
ATOM 1447 O O . ALA A 1 188 ? 13.955 -15.492 24.350 1.00 33.81 188 ALA A O 1
ATOM 1448 N N . SER A 1 189 ? 12.897 -17.476 24.337 1.00 45.00 189 SER A N 1
ATOM 1449 C CA . SER A 1 189 ? 13.182 -17.861 25.713 1.00 45.00 189 SER A CA 1
ATOM 1450 C C . SER A 1 189 ? 14.685 -18.066 25.899 1.00 45.00 189 SER A C 1
ATOM 1452 O O . SER A 1 189 ? 15.283 -18.865 25.186 1.00 45.00 189 SER A O 1
ATOM 1454 N N . SER A 1 190 ? 15.285 -17.404 26.887 1.00 36.00 190 SER A N 1
ATOM 1455 C CA . SER A 1 190 ? 16.544 -17.850 27.490 1.00 36.00 190 SER A CA 1
ATOM 1456 C C . SER A 1 190 ? 16.672 -17.250 28.887 1.00 36.00 190 SER A C 1
ATOM 1458 O O . SER A 1 190 ? 16.961 -16.067 29.054 1.00 36.00 190 SER A O 1
ATOM 1460 N N . VAL A 1 191 ? 16.412 -18.074 29.898 1.00 37.84 191 VAL A N 1
ATOM 1461 C CA . VAL A 1 191 ? 16.633 -17.748 31.309 1.00 37.84 191 VAL A CA 1
ATOM 1462 C C . VAL A 1 191 ? 18.132 -17.887 31.588 1.00 37.84 191 VAL A C 1
ATOM 1464 O O . VAL A 1 191 ? 18.701 -18.955 31.376 1.00 37.84 191 VAL A O 1
ATOM 1467 N N . ALA A 1 192 ? 18.775 -16.808 32.036 1.00 36.38 192 ALA A N 1
ATOM 1468 C CA . ALA A 1 192 ? 20.137 -16.830 32.569 1.00 36.38 192 ALA A CA 1
ATOM 1469 C C . ALA A 1 192 ? 20.133 -17.284 34.049 1.00 36.38 192 ALA A C 1
ATOM 1471 O O . ALA A 1 192 ? 19.137 -17.060 34.743 1.00 36.38 192 ALA A O 1
ATOM 1472 N N . PRO A 1 193 ? 21.214 -17.914 34.554 1.00 42.25 193 PRO A N 1
ATOM 1473 C CA . PRO A 1 193 ? 21.252 -18.484 35.895 1.00 42.25 193 PRO A CA 1
ATOM 1474 C C . PRO A 1 193 ? 21.553 -17.397 36.931 1.00 42.25 193 PRO A C 1
ATOM 1476 O O . PRO A 1 193 ? 22.430 -16.558 36.725 1.00 42.25 193 PRO A O 1
ATOM 1479 N N . VAL A 1 194 ? 20.854 -17.428 38.065 1.00 40.47 194 VAL A N 1
ATOM 1480 C CA . VAL A 1 194 ? 21.145 -16.557 39.209 1.00 40.47 194 VAL A CA 1
ATOM 1481 C C . VAL A 1 194 ? 21.663 -17.420 40.353 1.00 40.47 194 VAL A C 1
ATOM 1483 O O . VAL A 1 194 ? 21.075 -18.443 40.696 1.00 40.47 194 VAL A O 1
ATOM 1486 N N . ALA A 1 195 ? 22.810 -17.009 40.885 1.00 37.75 195 ALA A N 1
ATOM 1487 C CA . ALA A 1 195 ? 23.520 -17.629 41.989 1.00 37.75 195 ALA A CA 1
ATOM 1488 C C . ALA A 1 195 ? 22.740 -17.541 43.315 1.00 37.75 195 ALA A C 1
ATOM 1490 O O . ALA A 1 195 ? 22.028 -16.573 43.576 1.00 37.75 195 ALA A O 1
ATOM 1491 N N . TYR A 1 196 ? 22.924 -18.568 44.148 1.00 44.78 196 TYR A N 1
ATOM 1492 C CA . TYR A 1 196 ? 22.390 -18.708 45.505 1.00 44.78 196 TYR A CA 1
ATOM 1493 C C . TYR A 1 196 ? 22.867 -17.608 46.466 1.00 44.78 196 TYR A C 1
ATOM 1495 O O . TYR A 1 196 ? 23.996 -17.124 46.356 1.00 44.78 196 TYR A O 1
ATOM 1503 N N . PRO A 1 197 ? 22.071 -17.354 47.516 1.00 42.59 197 PRO A N 1
ATOM 1504 C CA . PRO A 1 197 ? 22.610 -17.527 48.862 1.00 42.59 197 PRO A CA 1
ATOM 1505 C C . PRO A 1 197 ? 21.710 -18.408 49.750 1.00 42.59 197 PRO A C 1
ATOM 1507 O O . PRO A 1 197 ? 20.491 -18.266 49.771 1.00 42.59 197 PRO A O 1
ATOM 1510 N N . ASP A 1 198 ? 22.343 -19.315 50.496 1.00 44.00 198 ASP A N 1
ATOM 1511 C CA . ASP A 1 198 ? 21.777 -20.042 51.645 1.00 44.00 198 ASP A CA 1
ATOM 1512 C C . ASP A 1 198 ? 21.874 -19.125 52.885 1.00 44.00 198 ASP A C 1
ATOM 1514 O O . ASP A 1 198 ? 22.888 -18.431 53.038 1.00 44.00 198 ASP A O 1
ATOM 1518 N N . PRO A 1 199 ? 20.849 -19.057 53.756 1.00 44.78 199 PRO A N 1
ATOM 1519 C CA . PRO A 1 199 ? 20.991 -19.788 55.015 1.00 44.78 199 PRO A CA 1
ATOM 1520 C C . PRO A 1 199 ? 19.667 -20.347 55.577 1.00 44.78 199 PRO A C 1
ATOM 1522 O O . PRO A 1 199 ? 18.721 -19.623 55.880 1.00 44.78 199 PRO A O 1
ATOM 1525 N N . ARG A 1 200 ? 19.666 -21.658 55.825 1.00 49.38 200 ARG A N 1
ATOM 1526 C CA . ARG A 1 200 ? 19.115 -22.357 57.008 1.00 49.38 200 ARG A CA 1
ATOM 1527 C C . ARG A 1 200 ? 18.123 -21.572 57.885 1.00 49.38 200 ARG A C 1
ATOM 1529 O O . ARG A 1 200 ? 18.524 -20.867 58.806 1.00 49.38 200 ARG A O 1
ATOM 1536 N N . SER A 1 201 ? 16.833 -21.842 57.708 1.00 50.78 201 SER A N 1
ATOM 1537 C CA . SER A 1 201 ? 15.860 -22.152 58.775 1.00 50.78 201 SER A CA 1
ATOM 1538 C C . SER A 1 201 ? 14.449 -22.094 58.196 1.00 50.78 201 SER A C 1
ATOM 1540 O O . SER A 1 201 ? 14.001 -21.031 57.803 1.00 50.78 201 SER A O 1
ATOM 1542 N N . MET A 1 202 ? 13.752 -23.230 58.132 1.00 47.25 202 MET A N 1
ATOM 1543 C CA . MET A 1 202 ? 12.306 -23.336 58.383 1.00 47.25 202 MET A CA 1
ATOM 1544 C C . MET A 1 202 ? 11.844 -24.776 58.147 1.00 47.25 202 MET A C 1
ATOM 1546 O O . MET A 1 202 ? 12.197 -25.426 57.167 1.00 47.25 202 MET A O 1
ATOM 1550 N N . SER A 1 203 ? 11.109 -25.273 59.133 1.00 55.88 203 SER A N 1
ATOM 1551 C CA . SER A 1 203 ? 10.625 -26.639 59.302 1.00 55.88 203 SER A CA 1
ATOM 1552 C C . SER A 1 203 ? 9.685 -27.106 58.178 1.00 55.88 203 SER A C 1
ATOM 1554 O O . SER A 1 203 ? 8.992 -26.279 57.583 1.00 55.88 203 SER A O 1
ATOM 1556 N N . PRO A 1 204 ? 9.595 -28.423 57.913 1.00 66.81 204 PRO A N 1
ATOM 1557 C CA . PRO A 1 204 ? 8.675 -28.960 56.913 1.00 66.81 204 PRO A CA 1
ATOM 1558 C C . PRO A 1 204 ? 7.206 -28.917 57.390 1.00 66.81 204 PRO A C 1
ATOM 1560 O O . PRO A 1 204 ? 6.947 -29.099 58.584 1.00 66.81 204 PRO A O 1
ATOM 1563 N N . PRO A 1 205 ? 6.232 -28.712 56.480 1.00 66.31 205 PRO A N 1
ATOM 1564 C CA . PRO A 1 205 ? 4.806 -28.831 56.784 1.00 66.31 205 PRO A CA 1
ATOM 1565 C C . PRO A 1 205 ? 4.362 -30.306 56.922 1.00 66.31 205 PRO A C 1
ATOM 1567 O O . PRO A 1 205 ? 5.043 -31.206 56.421 1.00 66.31 205 PRO A O 1
ATOM 1570 N N . PRO A 1 206 ? 3.228 -30.574 57.602 1.00 66.75 206 PRO A N 1
ATOM 1571 C CA . PRO A 1 206 ? 2.735 -31.929 57.862 1.00 66.75 206 PRO A CA 1
ATOM 1572 C C . PRO A 1 206 ? 2.200 -32.631 56.595 1.00 66.75 206 PRO A C 1
ATOM 1574 O O . PRO A 1 206 ? 1.837 -31.961 55.625 1.00 66.75 206 PRO A O 1
ATOM 1577 N N . PRO A 1 207 ? 2.122 -33.978 56.593 1.00 70.62 207 PRO A N 1
ATOM 1578 C CA . PRO A 1 207 ? 1.642 -34.747 55.447 1.00 70.62 207 PRO A CA 1
ATOM 1579 C C . PRO A 1 207 ? 0.126 -34.577 55.219 1.00 70.62 207 PRO A C 1
ATOM 1581 O O . PRO A 1 207 ? -0.623 -34.368 56.177 1.00 70.62 207 PRO A O 1
ATOM 1584 N N . PRO A 1 208 ? -0.355 -34.706 53.968 1.00 62.88 208 PRO A N 1
ATOM 1585 C CA . PRO A 1 208 ? -1.777 -34.652 53.664 1.00 62.88 208 PRO A CA 1
ATOM 1586 C C . PRO A 1 208 ? -2.503 -35.923 54.132 1.00 62.88 208 PRO A C 1
ATOM 1588 O O . PRO A 1 208 ? -2.023 -37.045 53.978 1.00 62.88 208 PRO A O 1
ATOM 1591 N N . ASN A 1 209 ? -3.690 -35.711 54.697 1.00 63.53 209 ASN A N 1
ATOM 1592 C CA . ASN A 1 209 ? -4.627 -36.730 55.163 1.00 63.53 209 ASN A CA 1
ATOM 1593 C C . ASN A 1 209 ? -5.111 -37.611 53.983 1.00 63.53 209 ASN A C 1
ATOM 1595 O O . ASN A 1 209 ? -5.385 -37.063 52.911 1.00 63.53 209 ASN A O 1
ATOM 1599 N N . PRO A 1 210 ? -5.267 -38.940 54.133 1.00 58.50 210 PRO A N 1
ATOM 1600 C CA . PRO A 1 210 ? -5.788 -39.783 53.060 1.00 58.50 210 PRO A CA 1
ATOM 1601 C C . PRO A 1 210 ? -7.293 -39.543 52.863 1.00 58.50 210 PRO A C 1
ATOM 1603 O O . PRO A 1 210 ? -8.091 -39.697 53.788 1.00 58.50 210 PRO A O 1
ATOM 1606 N N . ALA A 1 211 ? -7.687 -39.161 51.647 1.00 61.84 211 ALA A N 1
ATOM 1607 C CA . ALA A 1 211 ? -9.090 -39.087 51.250 1.00 61.84 211 ALA A CA 1
ATOM 1608 C C . ALA A 1 211 ? -9.690 -40.503 51.092 1.00 61.84 211 ALA A C 1
ATOM 1610 O O . ALA A 1 211 ? -8.979 -41.426 50.682 1.00 61.84 211 ALA A O 1
ATOM 1611 N N . PRO A 1 212 ? -10.986 -40.699 51.399 1.00 59.78 212 PRO A N 1
ATOM 1612 C CA . PRO A 1 212 ? -11.644 -41.997 51.295 1.00 59.78 212 PRO A CA 1
ATOM 1613 C C . PRO A 1 212 ? -11.800 -42.459 49.839 1.00 59.78 212 PRO A C 1
ATOM 1615 O O . PRO A 1 212 ? -12.050 -41.673 48.928 1.00 59.78 212 PRO A O 1
ATOM 1618 N N . PHE A 1 213 ? -11.660 -43.770 49.656 1.00 59.31 213 PHE A N 1
ATOM 1619 C CA . PHE A 1 213 ? -11.778 -44.502 48.399 1.00 59.31 213 PHE A CA 1
ATOM 1620 C C . PHE A 1 213 ? -13.183 -44.333 47.792 1.00 59.31 213 PHE A C 1
ATOM 1622 O O . PHE A 1 213 ? -14.171 -44.781 48.372 1.00 59.31 213 PHE A O 1
ATOM 1629 N N . ILE A 1 214 ? -13.271 -43.691 46.625 1.00 61.44 214 ILE A N 1
ATOM 1630 C CA . ILE A 1 214 ? -14.506 -43.565 45.837 1.00 61.44 214 ILE A CA 1
ATOM 1631 C C . ILE A 1 214 ? -14.473 -44.656 44.749 1.00 61.44 214 ILE A C 1
ATOM 1633 O O . ILE A 1 214 ? -13.496 -44.712 44.000 1.00 61.44 214 ILE A O 1
ATOM 1637 N N . PRO A 1 215 ? -15.487 -45.536 44.635 1.00 67.19 215 PRO A N 1
ATOM 1638 C CA . PRO A 1 215 ? -15.545 -46.525 43.558 1.00 67.19 215 PRO A CA 1
ATOM 1639 C C . PRO A 1 215 ? -15.794 -45.847 42.195 1.00 67.19 215 PRO A C 1
ATOM 1641 O O . PRO A 1 215 ? -16.424 -44.787 42.145 1.00 67.19 215 PRO A O 1
ATOM 1644 N N . PRO A 1 216 ? -15.337 -46.434 41.073 1.00 61.38 216 PRO A N 1
ATOM 1645 C CA . PRO A 1 216 ? -15.467 -45.806 39.763 1.00 61.38 216 PRO A CA 1
ATOM 1646 C C . PRO A 1 216 ? -16.934 -45.770 39.314 1.00 61.38 216 PRO A C 1
ATOM 1648 O O . PRO A 1 216 ? -17.558 -46.803 39.074 1.00 61.38 216 PRO A O 1
ATOM 1651 N N . VAL A 1 217 ? -17.474 -44.560 39.164 1.00 55.31 217 VAL A N 1
ATOM 1652 C CA . VAL A 1 217 ? -18.718 -44.314 38.427 1.00 55.31 217 VAL A CA 1
ATOM 1653 C C . VAL A 1 217 ? -18.444 -44.550 36.944 1.00 55.31 217 VAL A C 1
ATOM 1655 O O . VAL A 1 217 ? -17.514 -43.989 36.368 1.00 55.31 217 VAL A O 1
ATOM 1658 N N . SER A 1 218 ? -19.252 -45.419 36.342 1.00 59.53 218 SER A N 1
ATOM 1659 C CA . SER A 1 218 ? -19.232 -45.730 34.916 1.00 59.53 218 SER A CA 1
ATOM 1660 C C . SER A 1 218 ? -19.496 -44.471 34.088 1.00 59.53 218 SER A C 1
ATOM 1662 O O . SER A 1 218 ? -20.448 -43.734 34.339 1.00 59.53 218 SER A O 1
ATOM 1664 N N . SER A 1 219 ? -18.638 -44.221 33.105 1.00 58.50 219 SER A N 1
ATOM 1665 C CA . SER A 1 219 ? -18.775 -43.131 32.144 1.00 58.50 219 SER A CA 1
ATOM 1666 C C . SER A 1 219 ? -20.052 -43.282 31.302 1.00 58.50 219 SER A C 1
ATOM 1668 O O . SER A 1 219 ? -20.400 -44.398 30.908 1.00 58.50 219 SER A O 1
ATOM 1670 N N . PRO A 1 220 ? -20.749 -42.181 30.963 1.00 55.81 220 PRO A N 1
ATOM 1671 C CA . PRO A 1 220 ? -21.806 -42.232 29.969 1.00 55.81 220 PRO A CA 1
ATOM 1672 C C . PRO A 1 220 ? -21.188 -42.428 28.580 1.00 55.81 220 PRO A C 1
ATOM 1674 O O . PRO A 1 220 ? -20.289 -41.701 28.156 1.00 55.81 220 PRO A O 1
ATOM 1677 N N . VAL A 1 221 ? -21.690 -43.444 27.882 1.00 52.22 221 VAL A N 1
ATOM 1678 C CA . VAL A 1 221 ? -21.404 -43.742 26.479 1.00 52.22 221 VAL A CA 1
ATOM 1679 C C . VAL A 1 221 ? -21.852 -42.557 25.622 1.00 52.22 221 VAL A C 1
ATOM 1681 O O . VAL A 1 221 ? -23.033 -42.215 25.579 1.00 52.22 221 VAL A O 1
ATOM 1684 N N . PHE A 1 222 ? -20.899 -41.937 24.930 1.00 49.97 222 PHE A N 1
ATOM 1685 C CA . PHE A 1 222 ? -21.169 -40.967 23.878 1.00 49.97 222 PHE A CA 1
ATOM 1686 C C . PHE A 1 222 ? -21.778 -41.713 22.685 1.00 49.97 222 PHE A C 1
ATOM 1688 O O . PHE A 1 222 ? -21.107 -42.507 22.026 1.00 49.97 222 PHE A O 1
ATOM 1695 N N . THR A 1 223 ? -23.064 -41.492 22.431 1.00 59.72 223 THR A N 1
ATOM 1696 C CA . THR A 1 223 ? -23.722 -41.927 21.198 1.00 59.72 223 THR A CA 1
ATOM 1697 C C . THR A 1 223 ? -23.522 -40.845 20.132 1.00 59.72 223 THR A C 1
ATOM 1699 O O . THR A 1 223 ? -23.821 -39.680 20.393 1.00 59.72 223 THR A O 1
ATOM 1702 N N . PRO A 1 224 ? -23.013 -41.168 18.932 1.00 61.75 224 PRO A N 1
ATOM 1703 C CA . PRO A 1 224 ? -23.061 -40.239 17.810 1.00 61.75 224 PRO A CA 1
ATOM 1704 C C . PRO A 1 224 ? -24.455 -40.277 17.156 1.00 61.75 224 PRO A C 1
ATOM 1706 O O . PRO A 1 224 ? -24.970 -41.371 16.900 1.00 61.75 224 PRO A O 1
ATOM 1709 N N . PRO A 1 225 ? -25.076 -39.133 16.814 1.00 55.91 225 PRO A N 1
ATOM 1710 C CA . PRO A 1 225 ? -26.216 -39.132 15.913 1.00 55.91 225 PRO A CA 1
ATOM 1711 C C . PRO A 1 225 ? -25.747 -39.186 14.445 1.00 55.91 225 PRO A C 1
ATOM 1713 O O . PRO A 1 225 ? -25.119 -38.265 13.938 1.00 55.91 225 PRO A O 1
ATOM 1716 N N . VAL A 1 226 ? -26.057 -40.317 13.806 1.00 47.91 226 VAL A N 1
ATOM 1717 C CA . VAL A 1 226 ? -26.669 -40.487 12.471 1.00 47.91 226 VAL A CA 1
ATOM 1718 C C . VAL A 1 226 ? -26.102 -39.695 11.266 1.00 47.91 226 VAL A C 1
ATOM 1720 O O . VAL A 1 226 ? -26.389 -38.523 11.057 1.00 47.91 226 VAL A O 1
ATOM 1723 N N . SER A 1 227 ? -25.436 -40.471 10.400 1.00 50.81 227 SER A N 1
ATOM 1724 C CA . SER A 1 227 ? -25.504 -40.517 8.924 1.00 50.81 227 SER A CA 1
ATOM 1725 C C . SER A 1 227 ? -25.143 -39.291 8.075 1.00 50.81 227 SER A C 1
ATOM 1727 O O . SER A 1 227 ? -25.999 -38.533 7.627 1.00 50.81 227 SER A O 1
ATOM 1729 N N . SER A 1 228 ? -23.878 -39.253 7.656 1.00 54.44 228 SER A N 1
ATOM 1730 C CA . SER A 1 228 ? -23.457 -38.696 6.364 1.00 54.44 228 SER A CA 1
ATOM 1731 C C . SER A 1 228 ? -23.759 -39.710 5.246 1.00 54.44 228 SER A C 1
ATOM 1733 O O . SER A 1 228 ? -23.473 -40.896 5.437 1.00 54.44 228 SER A O 1
ATOM 1735 N N . PRO A 1 229 ? -24.278 -39.320 4.067 1.00 53.88 229 PRO A N 1
ATOM 1736 C CA . PRO A 1 229 ? -24.304 -40.225 2.926 1.00 53.88 229 PRO A CA 1
ATOM 1737 C C . PRO A 1 229 ? -22.867 -40.510 2.471 1.00 53.88 229 PRO A C 1
ATOM 1739 O O . PRO A 1 229 ? -22.053 -39.602 2.298 1.00 53.88 229 PRO A O 1
ATOM 1742 N N . ALA A 1 230 ? -22.562 -41.796 2.315 1.00 48.03 230 ALA A N 1
ATOM 1743 C CA . ALA A 1 230 ? -21.291 -42.292 1.823 1.00 48.03 230 ALA A CA 1
ATOM 1744 C C . ALA A 1 230 ? -20.997 -41.730 0.425 1.00 48.03 230 ALA A C 1
ATOM 1746 O O . ALA A 1 230 ? -21.785 -41.900 -0.506 1.00 48.03 230 ALA A O 1
ATOM 1747 N N . PHE A 1 231 ? -19.831 -41.102 0.271 1.00 45.38 231 PHE A N 1
ATOM 1748 C CA . PHE A 1 231 ? -19.222 -40.894 -1.035 1.00 45.38 231 PHE A CA 1
ATOM 1749 C C . PHE A 1 231 ? -18.858 -42.272 -1.593 1.00 45.38 231 PHE A C 1
ATOM 1751 O O . PHE A 1 231 ? -17.900 -42.911 -1.161 1.00 45.38 231 PHE A O 1
ATOM 1758 N N . ILE A 1 232 ? -19.664 -42.745 -2.535 1.00 58.59 232 ILE A N 1
ATOM 1759 C CA . ILE A 1 232 ? -19.295 -43.840 -3.424 1.00 58.59 232 ILE A CA 1
ATOM 1760 C C . ILE A 1 232 ? -18.109 -43.320 -4.254 1.00 58.59 232 ILE A C 1
ATOM 1762 O O . ILE A 1 232 ? -18.220 -42.224 -4.814 1.00 58.59 232 ILE A O 1
ATOM 1766 N N . PRO A 1 233 ? -16.976 -44.036 -4.362 1.00 46.84 233 PRO A N 1
ATOM 1767 C CA . PRO A 1 233 ? -15.979 -43.694 -5.362 1.00 46.84 233 PRO A CA 1
ATOM 1768 C C . PRO A 1 233 ? -16.625 -43.899 -6.734 1.00 46.84 233 PRO A C 1
ATOM 1770 O O . PRO A 1 233 ? -16.916 -45.023 -7.143 1.00 46.84 233 PRO A O 1
ATOM 1773 N N . VAL A 1 234 ? -16.910 -42.796 -7.424 1.00 51.25 234 VAL A N 1
ATOM 1774 C CA . VAL A 1 234 ? -17.346 -42.834 -8.818 1.00 51.25 234 VAL A CA 1
ATOM 1775 C C . VAL A 1 234 ? -16.193 -43.452 -9.622 1.00 51.25 234 VAL A C 1
ATOM 1777 O O . VAL A 1 234 ? -15.055 -42.998 -9.475 1.00 51.25 234 VAL A O 1
ATOM 1780 N N . PRO A 1 235 ? -16.432 -44.493 -10.438 1.00 48.06 235 PRO A N 1
ATOM 1781 C CA . PRO A 1 235 ? -15.405 -45.024 -11.322 1.00 48.06 235 PRO A CA 1
ATOM 1782 C C . PRO A 1 235 ? -14.949 -43.915 -12.271 1.00 48.06 235 PRO A C 1
ATOM 1784 O O . PRO A 1 235 ? -15.768 -43.132 -12.750 1.00 48.06 235 PRO A O 1
ATOM 1787 N N . ALA A 1 236 ? -13.641 -43.845 -12.523 1.00 48.16 236 ALA A N 1
ATOM 1788 C CA . ALA A 1 236 ? -13.039 -42.912 -13.463 1.00 48.16 236 ALA A CA 1
ATOM 1789 C C . ALA A 1 236 ? -13.706 -43.053 -14.841 1.00 48.16 236 ALA A C 1
ATOM 1791 O O . ALA A 1 236 ? -13.365 -43.933 -15.630 1.00 48.16 236 ALA A O 1
ATOM 1792 N N . ALA A 1 237 ? -14.677 -42.185 -15.119 1.00 45.31 237 ALA A N 1
ATOM 1793 C CA . ALA A 1 237 ? -15.165 -41.965 -16.461 1.00 45.31 237 ALA A CA 1
ATOM 1794 C C . ALA A 1 237 ? -14.012 -41.328 -17.237 1.00 45.31 237 ALA A C 1
ATOM 1796 O O . ALA A 1 237 ? -13.507 -40.263 -16.880 1.00 45.31 237 ALA A O 1
ATOM 1797 N N . SER A 1 238 ? -13.555 -42.043 -18.256 1.00 52.25 238 SER A N 1
ATOM 1798 C CA . SER A 1 238 ? -12.514 -41.624 -19.179 1.00 52.25 238 SER A CA 1
ATOM 1799 C C . SER A 1 238 ? -12.883 -40.262 -19.768 1.00 52.25 238 SER A C 1
ATOM 1801 O O . SER A 1 238 ? -13.816 -40.157 -20.562 1.00 52.25 238 SER A O 1
ATOM 1803 N N . LEU A 1 239 ? -12.165 -39.211 -19.368 1.00 46.56 239 LEU A N 1
ATOM 1804 C CA . LEU A 1 239 ? -12.201 -37.945 -20.089 1.00 46.56 239 LEU A CA 1
ATOM 1805 C C . LEU A 1 239 ? -11.690 -38.214 -21.515 1.00 46.56 239 LEU A C 1
ATOM 1807 O O . LEU A 1 239 ? -10.657 -38.876 -21.661 1.00 46.56 239 LEU A O 1
ATOM 1811 N N . PRO A 1 240 ? -12.381 -37.744 -22.570 1.00 56.44 240 PRO A N 1
ATOM 1812 C CA . PRO A 1 240 ? -11.817 -37.782 -23.912 1.00 56.44 240 PRO A CA 1
ATOM 1813 C C . PRO A 1 240 ? -10.510 -36.971 -23.926 1.00 56.44 240 PRO A C 1
ATOM 1815 O O . PRO A 1 240 ? -10.392 -35.991 -23.182 1.00 56.44 240 PRO A O 1
ATOM 1818 N N . PRO A 1 241 ? -9.510 -37.363 -24.734 1.00 48.84 241 PRO A N 1
ATOM 1819 C CA . PRO A 1 241 ? -8.239 -36.660 -24.770 1.00 48.84 241 PRO A CA 1
ATOM 1820 C C . PRO A 1 241 ? -8.484 -35.214 -25.202 1.00 48.84 241 PRO A C 1
ATOM 1822 O O . PRO A 1 241 ? -9.068 -34.953 -26.254 1.00 48.84 241 PRO A O 1
ATOM 1825 N N . MET A 1 242 ? -8.041 -34.276 -24.366 1.00 40.03 242 MET A N 1
ATOM 1826 C CA . MET A 1 242 ? -7.985 -32.860 -24.694 1.00 40.03 242 MET A CA 1
ATOM 1827 C C . MET A 1 242 ? -7.002 -32.723 -25.859 1.00 40.03 242 MET A C 1
ATOM 1829 O O . MET A 1 242 ? -5.789 -32.837 -25.685 1.00 40.03 242 MET A O 1
ATOM 1833 N N . VAL A 1 243 ? -7.535 -32.591 -27.073 1.00 44.78 243 VAL A N 1
ATOM 1834 C CA . VAL A 1 243 ? -6.740 -32.324 -28.268 1.00 44.78 243 VAL A CA 1
ATOM 1835 C C . VAL A 1 243 ? -6.095 -30.961 -28.059 1.00 44.78 243 VAL A C 1
ATOM 1837 O O . VAL A 1 243 ? -6.785 -29.950 -27.957 1.00 44.78 243 VAL A O 1
ATOM 1840 N N . ALA A 1 244 ? -4.769 -30.945 -27.948 1.00 43.97 244 ALA A N 1
ATOM 1841 C CA . ALA A 1 244 ? -3.986 -29.725 -27.981 1.00 43.97 244 ALA A CA 1
ATOM 1842 C C . ALA A 1 244 ? -4.253 -29.021 -29.318 1.00 43.97 244 ALA A C 1
ATOM 1844 O O . ALA A 1 244 ? -3.866 -29.519 -30.376 1.00 43.97 244 ALA A O 1
ATOM 1845 N N . THR A 1 245 ? -4.952 -27.890 -29.278 1.00 44.31 245 THR A N 1
ATOM 1846 C CA . THR A 1 245 ? -5.176 -27.059 -30.458 1.00 44.31 245 THR A CA 1
ATOM 1847 C C . THR A 1 245 ? -3.849 -26.387 -30.835 1.00 44.31 245 THR A C 1
ATOM 1849 O O . THR A 1 245 ? -3.286 -25.670 -30.004 1.00 44.31 245 THR A O 1
ATOM 1852 N N . PRO A 1 246 ? -3.304 -26.605 -32.044 1.00 47.81 246 PRO A N 1
ATOM 1853 C CA . PRO A 1 246 ? -2.124 -25.886 -32.512 1.00 47.81 246 PRO A CA 1
ATOM 1854 C C . PRO A 1 246 ? -2.452 -24.396 -32.746 1.00 47.81 246 PRO A C 1
ATOM 1856 O O . PRO A 1 246 ? -3.606 -24.053 -33.023 1.00 47.81 246 PRO A O 1
ATOM 1859 N N . PRO A 1 247 ? -1.463 -23.490 -32.652 1.00 49.47 247 PRO A N 1
ATOM 1860 C CA . PRO A 1 247 ? -1.687 -22.062 -32.836 1.00 49.47 247 PRO A CA 1
ATOM 1861 C C . PRO A 1 247 ? -1.942 -21.771 -34.320 1.00 49.47 247 PRO A C 1
ATOM 1863 O O . PRO A 1 247 ? -1.025 -21.861 -35.134 1.00 49.47 247 PRO A O 1
ATOM 1866 N N . GLY A 1 248 ? -3.185 -21.429 -34.676 1.00 52.97 248 GLY A N 1
ATOM 1867 C CA . GLY A 1 248 ? -3.514 -20.945 -36.024 1.00 52.97 248 GLY A CA 1
ATOM 1868 C C . GLY A 1 248 ? -4.847 -21.400 -36.623 1.00 52.97 248 GLY A C 1
ATOM 1869 O O . GLY A 1 248 ? -4.870 -21.731 -37.804 1.00 52.97 248 GLY A O 1
ATOM 1870 N N . ALA A 1 249 ? -5.950 -21.402 -35.864 1.00 42.59 249 ALA A N 1
ATOM 1871 C CA . ALA A 1 249 ? -7.295 -21.574 -36.429 1.00 42.59 249 ALA A CA 1
ATOM 1872 C C . ALA A 1 249 ? -8.095 -20.251 -36.382 1.00 42.59 249 ALA A C 1
ATOM 1874 O O . ALA A 1 249 ? -7.939 -19.498 -35.416 1.00 42.59 249 ALA A O 1
ATOM 1875 N N . PRO A 1 250 ? -8.927 -19.939 -37.398 1.00 46.69 250 PRO A N 1
ATOM 1876 C CA . PRO A 1 250 ? -9.680 -18.688 -37.474 1.00 46.69 250 PRO A CA 1
ATOM 1877 C C . PRO A 1 250 ? -10.741 -18.638 -36.373 1.00 46.69 250 PRO A C 1
ATOM 1879 O O . PRO A 1 250 ? -11.492 -19.590 -36.190 1.00 46.69 250 PRO A O 1
ATOM 1882 N N . ILE A 1 251 ? -10.800 -17.527 -35.643 1.00 53.47 251 ILE A N 1
ATOM 1883 C CA . ILE A 1 251 ? -11.834 -17.277 -34.639 1.00 53.47 251 ILE A CA 1
ATOM 1884 C C . ILE A 1 251 ? -13.130 -16.958 -35.392 1.00 53.47 251 ILE A C 1
ATOM 1886 O O . ILE A 1 251 ? -13.178 -15.975 -36.132 1.00 53.47 251 ILE A O 1
ATOM 1890 N N . ASP A 1 252 ? -14.159 -17.789 -35.216 1.00 48.31 252 ASP A N 1
ATOM 1891 C CA . ASP A 1 252 ? -15.506 -17.525 -35.724 1.00 48.31 252 ASP A CA 1
ATOM 1892 C C . ASP A 1 252 ? -16.032 -16.185 -35.160 1.00 48.31 252 ASP A C 1
ATOM 1894 O O . ASP A 1 252 ? -16.098 -16.012 -33.938 1.00 48.31 252 ASP A O 1
ATOM 1898 N N . PRO A 1 253 ? -16.418 -15.216 -36.012 1.00 53.19 253 PRO A N 1
ATOM 1899 C CA . PRO A 1 253 ? -16.808 -13.870 -35.582 1.00 53.19 253 PRO A CA 1
ATOM 1900 C C . PRO A 1 253 ? -18.177 -13.790 -34.880 1.00 53.19 253 PRO A C 1
ATOM 1902 O O . PRO A 1 253 ? -18.556 -12.716 -34.422 1.00 53.19 253 PRO A O 1
ATOM 1905 N N . ASP A 1 254 ? -18.911 -14.899 -34.753 1.00 51.69 254 ASP A N 1
ATOM 1906 C CA . ASP A 1 254 ? -20.297 -14.926 -34.253 1.00 51.69 254 ASP A CA 1
ATOM 1907 C C . ASP A 1 254 ? -20.419 -15.122 -32.723 1.00 51.69 254 ASP A C 1
ATOM 1909 O O . ASP A 1 254 ? -21.511 -15.290 -32.179 1.00 51.69 254 ASP A O 1
ATOM 1913 N N . GLN A 1 255 ? -19.295 -15.111 -31.994 1.00 54.91 255 GLN A N 1
ATOM 1914 C CA . GLN A 1 255 ? -19.266 -15.340 -30.539 1.00 54.91 255 GLN A CA 1
ATOM 1915 C C . GLN A 1 255 ? -18.635 -14.196 -29.730 1.00 54.91 255 GLN A C 1
ATOM 1917 O O . GLN A 1 255 ? -18.505 -14.291 -28.507 1.00 54.91 255 GLN A O 1
ATOM 1922 N N . MET A 1 256 ? -18.285 -13.085 -30.381 1.00 56.25 256 MET A N 1
ATOM 1923 C CA . MET A 1 256 ? -17.861 -11.872 -29.688 1.00 56.25 256 MET A CA 1
ATOM 1924 C C . MET A 1 256 ? -19.077 -11.003 -29.371 1.00 56.25 256 MET A C 1
ATOM 1926 O O . MET A 1 256 ? -19.696 -10.435 -30.267 1.00 56.25 256 MET A O 1
ATOM 1930 N N . LEU A 1 257 ? -19.386 -10.853 -28.078 1.00 65.94 257 LEU A N 1
ATOM 1931 C CA . LEU A 1 257 ? -20.183 -9.720 -27.608 1.00 65.94 257 LEU A CA 1
ATOM 1932 C C . LEU A 1 257 ? -19.535 -8.451 -28.173 1.00 65.94 257 LEU A C 1
ATOM 1934 O O . LEU A 1 257 ? -18.351 -8.212 -27.921 1.00 65.94 257 LEU A O 1
ATOM 1938 N N . ASP A 1 258 ? -20.285 -7.657 -28.938 1.00 78.94 258 ASP A N 1
ATOM 1939 C CA . ASP A 1 258 ? -19.747 -6.442 -29.545 1.00 78.94 258 ASP A CA 1
ATOM 1940 C C . ASP A 1 258 ? -19.077 -5.581 -28.447 1.00 78.94 258 ASP A C 1
ATOM 1942 O O . ASP A 1 258 ? -19.693 -5.301 -27.403 1.00 78.94 258 ASP A O 1
ATOM 1946 N N . PRO A 1 259 ? -17.802 -5.176 -28.612 1.00 76.44 259 PRO A N 1
ATOM 1947 C CA . PRO A 1 259 ? -17.112 -4.341 -27.634 1.00 76.44 259 PRO A CA 1
ATOM 1948 C C . PRO A 1 259 ? -17.864 -3.035 -27.332 1.00 76.44 259 PRO A C 1
ATOM 1950 O O . PRO A 1 259 ? -17.738 -2.508 -26.222 1.00 76.44 259 PRO A O 1
ATOM 1953 N N . ALA A 1 260 ? -18.674 -2.517 -28.260 1.00 79.94 260 ALA A N 1
ATOM 1954 C CA . ALA A 1 260 ? -19.539 -1.363 -28.024 1.00 79.94 260 ALA A CA 1
ATOM 1955 C C . ALA A 1 260 ? -20.688 -1.684 -27.051 1.00 79.94 260 ALA A C 1
ATOM 1957 O O . ALA A 1 260 ? -20.944 -0.912 -26.122 1.00 79.94 260 ALA A O 1
ATOM 1958 N N . VAL A 1 261 ? -21.328 -2.846 -27.208 1.00 85.69 261 VAL A N 1
ATOM 1959 C CA . VAL A 1 261 ? -22.384 -3.352 -26.313 1.00 85.69 261 VAL A CA 1
ATOM 1960 C C . VAL A 1 261 ? -21.817 -3.603 -24.918 1.00 85.69 261 VAL A C 1
ATOM 1962 O O . VAL A 1 261 ? -22.400 -3.161 -23.927 1.00 85.69 261 VAL A O 1
ATOM 1965 N N . THR A 1 262 ? -20.627 -4.204 -24.834 1.00 84.00 262 THR A N 1
ATOM 1966 C CA . THR A 1 262 ? -19.925 -4.442 -23.563 1.00 84.00 262 THR A CA 1
ATOM 1967 C C . THR A 1 262 ? -19.602 -3.130 -22.846 1.00 84.00 262 THR A C 1
ATOM 1969 O O . THR A 1 262 ? -19.907 -2.974 -21.662 1.00 84.00 262 THR A O 1
ATOM 1972 N N . LYS A 1 263 ? -19.044 -2.143 -23.561 1.00 87.81 263 LYS A N 1
ATOM 1973 C CA . LYS A 1 263 ? -18.762 -0.811 -22.998 1.00 87.81 263 LYS A CA 1
ATOM 1974 C C . LYS A 1 263 ? -20.037 -0.112 -22.526 1.00 87.81 263 LYS A C 1
ATOM 1976 O O . LYS A 1 263 ? -20.025 0.491 -21.451 1.00 87.81 263 LYS A O 1
ATOM 1981 N N . LYS A 1 264 ? -21.135 -0.204 -23.288 1.00 89.75 264 LYS A N 1
ATOM 1982 C CA . LYS A 1 264 ? -22.429 0.387 -22.912 1.00 89.75 264 LYS A CA 1
ATOM 1983 C C . LYS A 1 264 ? -22.998 -0.276 -21.653 1.00 89.75 264 LYS A C 1
ATOM 1985 O O . LYS A 1 264 ? -23.349 0.435 -20.714 1.00 89.75 264 LYS A O 1
ATOM 1990 N N . ALA A 1 265 ? -23.017 -1.606 -21.592 1.00 92.19 265 ALA A N 1
ATOM 1991 C CA . ALA A 1 265 ? -23.507 -2.350 -20.431 1.00 92.19 265 ALA A CA 1
ATOM 1992 C C . ALA A 1 265 ? -22.678 -2.065 -19.165 1.00 92.19 265 ALA A C 1
ATOM 1994 O O . ALA A 1 265 ? -23.239 -1.783 -18.108 1.00 92.19 265 ALA A O 1
ATOM 1995 N N . GLN A 1 266 ? -21.345 -2.038 -19.276 1.00 93.31 266 GLN A N 1
ATOM 1996 C CA . GLN A 1 266 ? -20.465 -1.667 -18.162 1.00 93.31 266 GLN A CA 1
ATOM 1997 C C . GLN A 1 266 ? -20.707 -0.231 -17.680 1.00 93.31 266 GLN A C 1
ATOM 1999 O O . GLN A 1 266 ? -20.641 0.038 -16.483 1.00 93.31 266 GLN A O 1
ATOM 2004 N N . LYS A 1 267 ? -20.967 0.707 -18.597 1.00 94.31 267 LYS A N 1
ATOM 2005 C CA . LYS A 1 267 ? -21.265 2.103 -18.256 1.00 94.31 267 LYS A CA 1
ATOM 2006 C C . LYS A 1 267 ? -22.576 2.224 -17.476 1.00 94.31 267 LYS A C 1
ATOM 2008 O O . LYS A 1 267 ? -22.583 2.867 -16.433 1.00 94.31 267 LYS A O 1
ATOM 2013 N N . LEU A 1 268 ? -23.637 1.566 -17.943 1.00 93.62 268 LEU A N 1
ATOM 2014 C CA . LEU A 1 268 ? -24.938 1.535 -17.266 1.00 93.62 268 LEU A CA 1
ATOM 2015 C C . LEU A 1 268 ? -24.836 0.883 -15.878 1.00 93.62 268 LEU A C 1
ATOM 2017 O O . LEU A 1 268 ? -25.377 1.408 -14.911 1.00 93.62 268 LEU A O 1
ATOM 2021 N N . ALA A 1 269 ? -24.052 -0.192 -15.741 1.00 95.88 269 ALA A N 1
ATOM 2022 C CA . ALA A 1 269 ? -23.780 -0.803 -14.440 1.00 95.88 269 ALA A CA 1
ATOM 2023 C C . ALA A 1 269 ? -23.032 0.149 -13.485 1.00 95.88 269 ALA A C 1
ATOM 2025 O O . ALA A 1 269 ? -23.388 0.241 -12.314 1.00 95.88 269 ALA A O 1
ATOM 2026 N N . ARG A 1 270 ? -22.037 0.906 -13.974 1.00 93.88 270 ARG A N 1
ATOM 2027 C CA . ARG A 1 270 ? -21.335 1.925 -13.167 1.00 93.88 270 ARG A CA 1
ATOM 2028 C C . ARG A 1 270 ? -22.268 3.051 -12.724 1.00 93.88 270 ARG A C 1
ATOM 2030 O O . ARG A 1 270 ? -22.198 3.466 -11.576 1.00 93.88 270 ARG A O 1
ATOM 2037 N N . TRP A 1 271 ? -23.154 3.513 -13.602 1.00 94.06 271 TRP A N 1
ATOM 2038 C CA . TRP A 1 271 ? -24.151 4.528 -13.255 1.00 94.06 271 TRP A CA 1
ATOM 2039 C C . TRP A 1 271 ? -25.167 4.032 -12.230 1.00 94.06 271 TRP A C 1
ATOM 2041 O O . TRP A 1 271 ? -25.499 4.779 -11.316 1.00 94.06 271 TRP A O 1
ATOM 2051 N N . ALA A 1 272 ? -25.594 2.771 -12.315 1.00 93.94 272 ALA A N 1
ATOM 2052 C CA . ALA A 1 272 ? -26.435 2.168 -11.287 1.00 93.94 272 ALA A CA 1
ATOM 2053 C C . ALA A 1 272 ? -25.727 2.101 -9.924 1.00 93.94 272 ALA A C 1
ATOM 2055 O O . ALA A 1 272 ? -26.339 2.413 -8.908 1.00 93.94 272 ALA A O 1
ATOM 2056 N N . ILE A 1 273 ? -24.436 1.746 -9.903 1.00 92.12 273 ILE A N 1
ATOM 2057 C CA . ILE A 1 273 ? -23.625 1.739 -8.675 1.00 92.12 273 ILE A CA 1
ATOM 2058 C C . ILE A 1 273 ? -23.556 3.147 -8.072 1.00 92.12 273 ILE A C 1
ATOM 2060 O O . ILE A 1 273 ? -23.814 3.303 -6.883 1.00 92.12 273 ILE A O 1
ATOM 2064 N N . SER A 1 274 ? -23.286 4.173 -8.886 1.00 91.31 274 SER A N 1
ATOM 2065 C CA . SER A 1 274 ? -23.289 5.561 -8.414 1.00 91.31 274 SER A CA 1
ATOM 2066 C C . SER A 1 274 ? -24.668 5.997 -7.912 1.00 91.31 274 SER A C 1
ATOM 2068 O O . SER A 1 274 ? -24.750 6.634 -6.874 1.00 91.31 274 SER A O 1
ATOM 2070 N N . ALA A 1 275 ? -25.760 5.631 -8.589 1.00 91.25 275 ALA A N 1
ATOM 2071 C CA . ALA A 1 275 ? -27.114 5.977 -8.150 1.00 91.25 275 ALA A CA 1
ATOM 2072 C C . ALA A 1 275 ? -27.459 5.363 -6.778 1.00 91.25 275 ALA A C 1
ATOM 2074 O O . ALA A 1 275 ? -28.042 6.043 -5.937 1.00 91.25 275 ALA A O 1
ATOM 2075 N N . LEU A 1 276 ? -27.028 4.123 -6.513 1.00 88.94 276 LEU A N 1
ATOM 2076 C CA . LEU A 1 276 ? -27.175 3.485 -5.197 1.00 88.94 276 LEU A CA 1
ATOM 2077 C C . LEU A 1 276 ? -26.361 4.188 -4.102 1.00 88.94 276 LEU A C 1
ATOM 2079 O O . LEU A 1 276 ? -26.796 4.226 -2.956 1.00 88.94 276 LEU A O 1
ATOM 2083 N N . GLU A 1 277 ? -25.205 4.758 -4.441 1.00 86.25 277 GLU A N 1
ATOM 2084 C CA . GLU A 1 277 ? -24.365 5.513 -3.502 1.00 86.25 277 GLU A CA 1
ATOM 2085 C C . GLU A 1 277 ? -24.998 6.853 -3.078 1.00 86.25 277 GLU A C 1
ATOM 2087 O O . GLU A 1 277 ? -24.691 7.366 -2.003 1.00 86.25 277 GLU A O 1
ATOM 2092 N N . TYR A 1 278 ? -25.930 7.383 -3.879 1.00 87.50 278 TYR A N 1
ATOM 2093 C CA . TYR A 1 278 ? -26.704 8.597 -3.590 1.00 87.50 278 TYR A CA 1
ATOM 2094 C C . TYR A 1 278 ? -28.159 8.321 -3.160 1.00 87.50 278 TYR A C 1
ATOM 2096 O O . TYR A 1 278 ?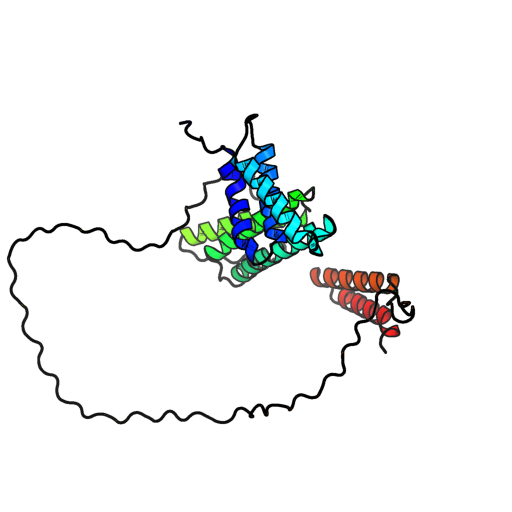 -28.973 9.244 -3.170 1.00 87.50 278 TYR A O 1
ATOM 2104 N N . ASP A 1 279 ? -28.499 7.076 -2.795 1.00 88.81 279 ASP A N 1
ATOM 2105 C CA . ASP A 1 279 ? -29.865 6.649 -2.425 1.00 88.81 279 ASP A CA 1
ATOM 2106 C C . ASP A 1 279 ? -30.931 6.902 -3.524 1.00 88.81 279 ASP A C 1
ATOM 2108 O O . ASP A 1 279 ? -32.140 6.924 -3.276 1.00 88.81 279 ASP A O 1
ATOM 2112 N N . ASP A 1 280 ? -30.503 7.039 -4.783 1.00 92.12 280 ASP A N 1
ATOM 2113 C CA . ASP A 1 280 ? -31.380 7.205 -5.945 1.00 92.12 280 ASP A CA 1
ATOM 2114 C C . ASP A 1 280 ? -31.784 5.835 -6.513 1.00 92.12 280 ASP A C 1
ATOM 2116 O O . ASP A 1 280 ? -31.326 5.368 -7.563 1.00 92.12 280 ASP A O 1
ATOM 2120 N N . VAL A 1 281 ? -32.652 5.154 -5.761 1.00 90.94 281 VAL A N 1
ATOM 2121 C CA . VAL A 1 281 ? -33.107 3.786 -6.059 1.00 90.94 281 VAL A CA 1
ATOM 2122 C C . VAL A 1 281 ? -33.824 3.703 -7.412 1.00 90.94 281 VAL A C 1
ATOM 2124 O O . VAL A 1 281 ? -33.672 2.714 -8.131 1.00 90.94 281 VAL A O 1
ATOM 2127 N N . SER A 1 282 ? -34.577 4.739 -7.786 1.00 91.94 282 SER A N 1
ATOM 2128 C CA . SER A 1 282 ? -35.306 4.789 -9.059 1.00 91.94 282 SER A CA 1
ATOM 2129 C C . SER A 1 282 ? -34.342 4.773 -10.246 1.00 91.94 282 SER A C 1
ATOM 2131 O O . SER A 1 282 ? -34.434 3.884 -11.096 1.00 91.94 282 SER A O 1
ATOM 2133 N N . ASN A 1 283 ? -33.348 5.669 -10.256 1.00 88.19 283 ASN A N 1
ATOM 2134 C CA . ASN A 1 283 ? -32.359 5.702 -11.332 1.00 88.19 283 ASN A CA 1
ATOM 2135 C C . ASN A 1 283 ? -31.470 4.452 -11.339 1.00 88.19 283 ASN A C 1
ATOM 2137 O O . ASN A 1 283 ? -31.071 3.993 -12.412 1.00 88.19 283 ASN A O 1
ATOM 2141 N N . ALA A 1 284 ? -31.163 3.867 -10.178 1.00 90.81 284 ALA A N 1
ATOM 2142 C CA . ALA A 1 284 ? -30.418 2.611 -10.114 1.00 90.81 284 ALA A CA 1
ATOM 2143 C C . ALA A 1 284 ? -31.165 1.466 -10.820 1.00 90.81 284 ALA A C 1
ATOM 2145 O O . ALA A 1 284 ? -30.577 0.741 -11.629 1.00 90.81 284 ALA A O 1
ATOM 2146 N N . ILE A 1 285 ? -32.469 1.329 -10.558 1.00 95.00 285 ILE A N 1
ATOM 2147 C CA . ILE A 1 285 ? -33.318 0.315 -11.194 1.00 95.00 285 ILE A CA 1
ATOM 2148 C C . ILE A 1 285 ? -33.399 0.543 -12.709 1.00 95.00 285 ILE A C 1
ATOM 2150 O O . ILE A 1 285 ? -33.294 -0.421 -13.473 1.00 95.00 285 ILE A O 1
ATOM 2154 N N . ASP A 1 286 ? -33.548 1.790 -13.155 1.00 95.75 286 ASP A N 1
ATOM 2155 C CA . ASP A 1 286 ? -33.671 2.107 -14.580 1.00 95.75 286 ASP A CA 1
ATOM 2156 C C . ASP A 1 286 ? -32.374 1.823 -15.353 1.00 95.75 286 ASP A C 1
ATOM 2158 O O . ASP A 1 286 ? -32.410 1.169 -16.400 1.00 95.75 286 ASP A O 1
ATOM 2162 N N . ASN A 1 287 ? -31.213 2.182 -14.794 1.00 95.12 287 ASN A N 1
ATOM 2163 C CA . ASN A 1 287 ? -29.912 1.872 -15.396 1.00 95.12 287 ASN A CA 1
ATOM 2164 C C . ASN A 1 287 ? -29.650 0.356 -15.484 1.00 95.12 287 ASN A C 1
ATOM 2166 O O . ASN A 1 287 ? -29.126 -0.127 -16.490 1.00 95.12 287 ASN A O 1
ATOM 2170 N N . LEU A 1 288 ? -30.042 -0.420 -14.464 1.00 96.12 288 LEU A N 1
ATOM 2171 C CA . LEU A 1 288 ? -29.910 -1.884 -14.486 1.00 96.12 288 LEU A CA 1
ATOM 2172 C C . LEU A 1 288 ? -30.836 -2.530 -15.520 1.00 96.12 288 LEU A C 1
ATOM 2174 O O . LEU A 1 288 ? -30.426 -3.455 -16.224 1.00 96.12 288 LEU A O 1
ATOM 2178 N N . ARG A 1 289 ? -32.071 -2.035 -15.653 1.00 96.75 289 ARG A N 1
ATOM 2179 C CA . ARG A 1 289 ? -33.007 -2.500 -16.687 1.00 96.75 289 ARG A CA 1
ATOM 2180 C C . ARG A 1 289 ? -32.479 -2.215 -18.087 1.00 96.75 289 ARG A C 1
ATOM 2182 O O . ARG A 1 289 ? -32.539 -3.104 -18.936 1.00 96.75 289 ARG A O 1
ATOM 2189 N N . GLU A 1 290 ? -31.925 -1.027 -18.322 1.00 94.12 290 GLU A N 1
ATOM 2190 C CA . GLU A 1 290 ? -31.333 -0.684 -19.618 1.00 94.12 290 GLU A CA 1
ATOM 2191 C C . GLU A 1 290 ? -30.088 -1.542 -19.909 1.00 94.12 290 GLU A C 1
ATOM 2193 O O . GLU A 1 290 ? -29.923 -2.034 -21.027 1.00 94.12 290 GLU A O 1
ATOM 2198 N N . ALA A 1 291 ? -29.249 -1.811 -18.899 1.00 94.38 291 ALA A N 1
ATOM 2199 C CA . ALA A 1 291 ? -28.095 -2.700 -19.046 1.00 94.38 291 ALA A CA 1
ATOM 2200 C C . ALA A 1 291 ? -28.523 -4.118 -19.450 1.00 94.38 291 ALA A C 1
ATOM 2202 O O . ALA A 1 291 ? -27.936 -4.709 -20.358 1.00 94.38 291 ALA A O 1
ATOM 2203 N N . ILE A 1 292 ? -29.578 -4.645 -18.821 1.00 93.50 292 ILE A N 1
ATOM 2204 C CA . ILE A 1 292 ? -30.145 -5.951 -19.166 1.00 93.50 292 ILE A CA 1
ATOM 2205 C C . ILE A 1 292 ? -30.703 -5.928 -20.591 1.00 93.50 292 ILE A C 1
ATOM 2207 O O . ILE A 1 292 ? -30.397 -6.837 -21.355 1.00 93.50 292 ILE A O 1
ATOM 2211 N N . GLN A 1 293 ? -31.448 -4.893 -20.994 1.00 93.62 293 GLN A N 1
ATOM 2212 C CA . GLN A 1 293 ? -31.979 -4.794 -22.361 1.00 93.62 293 GLN A CA 1
ATOM 2213 C C . GLN A 1 293 ? -30.891 -4.826 -23.436 1.00 93.62 293 GLN A C 1
ATOM 2215 O O . GLN A 1 293 ? -31.070 -5.473 -24.465 1.00 93.62 293 GLN A O 1
ATOM 2220 N N . VAL A 1 294 ? -29.756 -4.173 -23.188 1.00 90.12 294 VAL A N 1
ATOM 2221 C CA . VAL A 1 294 ? -28.611 -4.161 -24.111 1.00 90.12 294 VAL A CA 1
ATOM 2222 C C . VAL A 1 294 ? -27.949 -5.546 -24.223 1.00 90.12 294 VAL A C 1
ATOM 2224 O O . VAL A 1 294 ? -27.372 -5.866 -25.260 1.00 90.12 294 VAL A O 1
ATOM 2227 N N . LEU A 1 295 ? -28.067 -6.387 -23.191 1.00 89.25 295 LEU A N 1
ATOM 2228 C CA . LEU A 1 295 ? -27.481 -7.732 -23.138 1.00 89.25 295 LEU A CA 1
ATOM 2229 C C . LEU A 1 295 ? -28.455 -8.856 -23.530 1.00 89.25 295 LEU A C 1
ATOM 2231 O O . LEU A 1 295 ? -28.008 -9.929 -23.932 1.00 89.25 295 LEU A O 1
ATOM 2235 N N . LEU A 1 296 ? -29.770 -8.628 -23.449 1.00 87.62 296 LEU A N 1
ATOM 2236 C CA . LEU A 1 296 ? -30.809 -9.614 -23.778 1.00 87.62 296 LEU A CA 1
ATOM 2237 C C . LEU A 1 296 ? -30.653 -10.271 -25.164 1.00 87.62 296 LEU A C 1
ATOM 2239 O O . LEU A 1 296 ? -30.841 -11.484 -25.229 1.00 87.62 296 LEU A O 1
ATOM 2243 N N . PRO A 1 297 ? -30.271 -9.561 -26.247 1.00 85.31 297 PRO A N 1
ATOM 2244 C CA . PRO A 1 297 ? -30.081 -10.172 -27.567 1.00 85.31 297 PRO A CA 1
ATOM 2245 C C . PRO A 1 297 ? -28.972 -11.233 -27.623 1.00 85.31 297 PRO A C 1
ATOM 2247 O O . PRO A 1 297 ? -28.934 -12.030 -28.553 1.00 85.31 297 PRO A O 1
ATOM 2250 N N . TYR A 1 298 ? -28.076 -11.245 -26.633 1.00 80.12 298 TYR A N 1
ATOM 2251 C CA . TYR A 1 298 ? -26.949 -12.173 -26.539 1.00 80.12 298 TYR A CA 1
ATOM 2252 C C . TYR A 1 298 ? -27.227 -13.352 -25.593 1.00 80.12 298 TYR A C 1
ATOM 2254 O O . TYR A 1 298 ? -26.366 -14.211 -25.395 1.00 80.12 298 TYR A O 1
ATOM 2262 N N . LYS A 1 299 ? -28.426 -13.410 -25.002 1.00 76.81 299 LYS A N 1
ATOM 2263 C CA . LYS A 1 299 ? -28.886 -14.530 -24.181 1.00 76.81 299 LYS A CA 1
ATOM 2264 C C . LYS A 1 299 ? -29.472 -15.609 -25.102 1.00 76.81 299 LYS A C 1
ATOM 2266 O O . LYS A 1 299 ? -30.580 -15.437 -25.602 1.00 76.81 299 LYS A O 1
ATOM 2271 N N . LYS A 1 300 ? -28.712 -16.684 -25.339 1.00 61.34 300 LYS A N 1
ATOM 2272 C CA . LYS A 1 300 ? -29.195 -17.897 -26.025 1.00 61.34 300 LYS A CA 1
ATOM 2273 C C . LYS A 1 300 ? -30.133 -18.704 -25.130 1.00 61.34 300 LYS A C 1
ATOM 2275 O O . LYS A 1 300 ? -29.882 -18.739 -23.902 1.00 61.34 300 LYS A O 1
#

Organism: NCBI:txid1052879

InterPro domains:
  IPR023175 Vta1/Callose synthase, N-terminal domain superfamily [G3DSA:1.25.40.270] (3-157)
  IPR039431 Vta1/callose synthase, N-terminal [PF04652] (13-152)
  IPR041212 Vta1, C-terminal [PF18097] (263-295)
  IPR044538 Vacuolar protein sorting-associated protein Vta1-like [PTHR46009] (1-295)